Protein AF-A0A6F9A9V0-F1 (afdb_monomer)

Nearest PDB structures (foldseek):
  6tgc-assembly1_B  TM=5.358E-01  e=4.639E-25  Homo sapiens
  6idx-assembly1_A  TM=5.467E-01  e=7.479E-22  Homo sapiens
  6ie1-assembly1_A  TM=5.193E-01  e=8.168E-21  Homo sapiens
  1qgr-assembly1_A  TM=4.782E-01  e=5.374E-02  Homo sapiens
  1gcj-assembly1_B  TM=4.568E-01  e=9.361E-02  Mus musculus

Secondary structure (DSSP, 8-state):
-HHHHHHHHT-S-HHHHHHHHHHHHHHTTSHHHHHHHHTTTHHHHHHHHHHH----HHHHHHHHHHHHHHHTT--S-GGG--HHHHHHHHHHHHSTT--HHHHHHHHHHHHHHHHH-HHHHHHHHHH--HHHHHHHHTSS-HHHHHHHHHHHHHHHHHHHTTHHHHHPPP-TT-------TTHHHHHHHHHHHHHHHHHHHTSSSS------TTTTT-S-SS-GGGGGGSTTTHHHHHHHHHHHHHHSHHHHHHHHHHHHT--STT---HHHHHHHHHHHHHHHTTTT--

Solvent-accessible surface area (backbone atoms only — not comparable to full-atom values): 15961 Å² total; per-residue (Å²): 112,46,70,60,39,61,53,36,51,68,44,92,47,66,68,52,20,41,54,28,32,48,54,40,31,66,45,19,71,3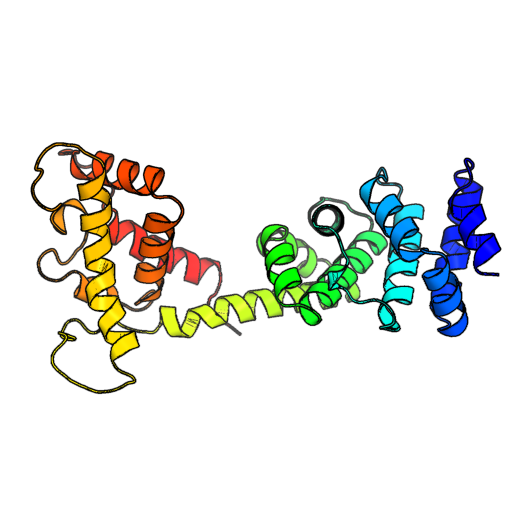9,66,70,51,28,52,53,28,48,74,67,50,42,59,60,53,50,50,48,49,60,58,72,48,74,95,50,66,68,50,49,31,26,47,45,46,23,48,51,41,41,47,74,70,64,81,60,71,73,86,77,66,52,72,63,44,52,49,49,42,42,47,48,59,63,43,86,88,55,58,68,63,44,3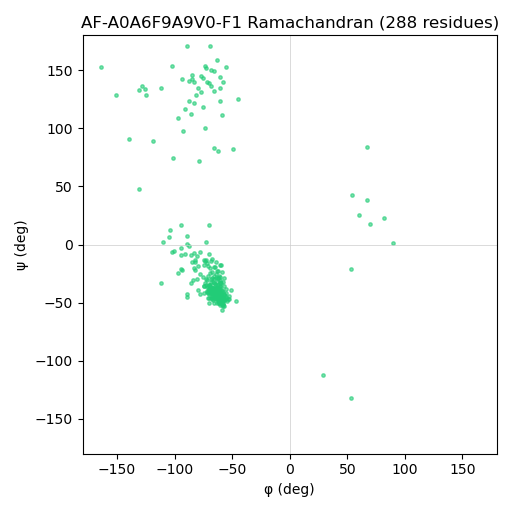7,43,43,34,42,49,52,52,49,53,39,40,77,74,29,75,68,47,31,58,55,50,59,73,64,52,54,71,80,55,44,51,64,50,56,71,48,92,51,68,69,46,28,53,44,38,47,52,53,47,51,50,52,46,54,54,41,33,66,44,30,64,39,21,65,33,56,43,69,71,76,67,63,94,75,84,71,76,92,62,47,65,68,61,54,46,52,65,53,46,68,56,42,63,38,48,64,58,59,71,78,51,102,59,97,65,77,78,60,48,45,56,52,46,20,34,86,37,52,89,51,53,44,58,62,24,48,44,64,73,24,10,42,39,26,55,53,51,54,51,48,42,48,68,77,39,40,70,62,41,41,48,54,48,52,63,28,48,71,48,89,60,97,78,50,62,38,54,43,48,53,45,39,52,50,42,29,52,48,37,62,74,68,46,50,65,64,133

Foldseek 3Di:
DLVVLLVQCVDPDPVSNLVSLQVLLVQLLDQVSLVVNVVVVVLVVLLCCLLVDDQDPSSLLSSLSSNLSSCVSVPDALVPDDLSSLLSLLVQLQDDPHDPSSNLSSLVNLLVQCVRDPVSVVSNPVRDDLVSLVVQCVDPDPSSVVSSCSVLVVVLVVLLVLVVQQADAQDQPPDPDDDDDPCVVNNVLQVQVLVLQVLLCPPDPDDDDRCFLVLLQAPDRPGSSVVLRDGGRRRSLSVVSSCCCVVVVVVSNCLSVVLSPDPDPPRDNNSVVSRVVSVVVCVVSVHNDD

Radius of gyration: 25.92 Å; Cα contacts (8 Å, |Δi|>4): 323; chains: 1; bounding box: 54×40×71 Å

Structure (mmCIF, N/CA/C/O backbone):
data_AF-A0A6F9A9V0-F1
#
_entry.id   AF-A0A6F9A9V0-F1
#
loop_
_atom_site.group_PDB
_atom_site.id
_atom_site.type_symbol
_atom_site.label_atom_id
_atom_site.label_alt_id
_atom_site.label_comp_id
_atom_site.label_asym_id
_atom_site.label_entity_id
_atom_site.label_seq_id
_atom_site.pdbx_PDB_ins_code
_atom_site.Cartn_x
_atom_site.Cartn_y
_atom_site.Cartn_z
_atom_site.occupancy
_atom_site.B_iso_or_equiv
_atom_site.auth_seq_id
_atom_site.auth_comp_id
_atom_site.auth_asym_id
_atom_site.auth_atom_id
_atom_site.pdbx_PDB_model_num
ATOM 1 N N . MET A 1 1 ? -25.520 -4.384 26.574 1.00 84.00 1 MET A N 1
ATOM 2 C CA . MET A 1 1 ? -24.218 -3.768 26.931 1.00 84.00 1 MET A CA 1
ATOM 3 C C . MET A 1 1 ? -23.628 -3.007 25.745 1.00 84.00 1 MET A C 1
ATOM 5 O O . MET A 1 1 ? -23.275 -1.848 25.920 1.00 84.00 1 MET A O 1
ATOM 9 N N . ALA A 1 2 ? -23.609 -3.595 24.539 1.00 91.56 2 ALA A N 1
ATOM 10 C CA . ALA A 1 2 ? -23.109 -2.953 23.316 1.00 91.56 2 ALA A CA 1
ATOM 11 C C . ALA A 1 2 ? -23.744 -1.578 23.022 1.00 91.56 2 ALA A C 1
ATOM 13 O O . ALA A 1 2 ? -23.020 -0.609 22.824 1.00 91.56 2 ALA A O 1
ATOM 14 N N . ALA A 1 3 ? -25.076 -1.456 23.104 1.00 93.50 3 ALA A N 1
ATOM 15 C CA . ALA A 1 3 ? -25.780 -0.186 22.872 1.00 93.50 3 ALA A CA 1
ATOM 16 C C . ALA A 1 3 ? -25.346 0.948 23.821 1.00 93.50 3 ALA A C 1
ATOM 18 O O . ALA A 1 3 ? -25.181 2.088 23.396 1.00 93.50 3 ALA A O 1
ATOM 19 N N . GLN A 1 4 ? -25.099 0.627 25.093 1.00 94.25 4 GLN A N 1
ATOM 20 C CA . GLN A 1 4 ? -24.644 1.607 26.080 1.00 94.25 4 GLN A CA 1
ATOM 21 C C . GLN A 1 4 ? -23.217 2.084 25.780 1.00 94.25 4 GLN A C 1
ATOM 23 O O . GLN A 1 4 ? -22.927 3.271 25.911 1.00 94.25 4 GLN A O 1
ATOM 28 N N . LEU A 1 5 ? -22.321 1.177 25.374 1.00 93.88 5 LEU A N 1
ATOM 29 C CA . LEU A 1 5 ? -20.966 1.552 24.961 1.00 93.88 5 LEU A CA 1
ATOM 30 C C . LEU A 1 5 ? -20.994 2.381 23.673 1.00 93.88 5 LEU A C 1
ATOM 32 O O . LEU A 1 5 ? -20.332 3.412 23.607 1.00 93.88 5 LEU A O 1
ATOM 36 N N . HIS A 1 6 ? -21.824 1.994 22.704 1.00 95.44 6 HIS A N 1
ATOM 37 C CA . HIS A 1 6 ? -22.010 2.724 21.452 1.00 95.44 6 HIS A CA 1
ATOM 38 C C . HIS A 1 6 ? -22.447 4.183 21.677 1.00 95.44 6 HIS A C 1
ATOM 40 O O . HIS A 1 6 ? -21.913 5.095 21.045 1.00 95.44 6 HIS A O 1
ATOM 46 N N . GLU A 1 7 ? -23.366 4.423 22.615 1.00 93.69 7 GLU A N 1
ATOM 47 C CA . GLU A 1 7 ? -23.793 5.773 23.000 1.00 93.69 7 GLU A CA 1
ATOM 48 C C . GLU A 1 7 ? -22.694 6.533 23.763 1.00 93.69 7 GLU A C 1
ATOM 50 O O . GLU A 1 7 ? -22.389 7.685 23.449 1.00 93.69 7 GLU A O 1
ATOM 55 N N . ARG A 1 8 ? -22.041 5.890 24.742 1.00 92.75 8 ARG A N 1
ATOM 56 C CA . ARG A 1 8 ? -20.996 6.531 25.563 1.00 92.75 8 ARG A CA 1
ATOM 57 C C . ARG A 1 8 ? -19.780 6.975 24.744 1.00 92.75 8 ARG A C 1
ATOM 59 O 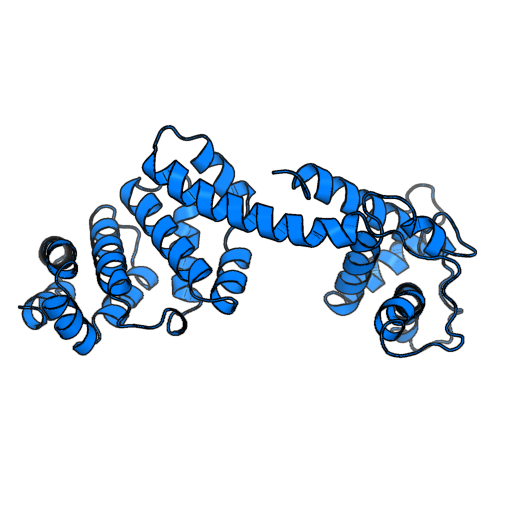O . ARG A 1 8 ? -19.224 8.032 25.035 1.00 92.75 8 ARG A O 1
ATOM 66 N N . ILE A 1 9 ? -19.392 6.230 23.708 1.00 92.38 9 ILE A N 1
ATOM 67 C CA . ILE A 1 9 ? -18.285 6.590 22.797 1.00 92.38 9 ILE A CA 1
ATOM 68 C C . ILE A 1 9 ? -18.590 7.877 22.008 1.00 92.38 9 ILE A C 1
ATOM 70 O O . ILE A 1 9 ? -17.683 8.624 21.633 1.00 92.38 9 ILE A O 1
ATOM 74 N N . GLN A 1 10 ? -19.869 8.193 21.808 1.00 90.38 10 GLN A N 1
ATOM 75 C CA . GLN A 1 10 ? -20.322 9.411 21.132 1.00 90.38 10 GLN A CA 1
ATOM 76 C C . GLN A 1 10 ? -20.519 10.600 22.087 1.00 90.38 10 GLN A C 1
ATOM 78 O O . GLN A 1 10 ? -20.862 11.694 21.638 1.00 90.38 10 GLN A O 1
ATOM 83 N N . SER A 1 11 ? -20.267 10.423 23.389 1.00 89.06 11 SER A N 1
ATOM 84 C CA . SER A 1 11 ? -20.378 11.483 24.400 1.00 89.06 11 SER A CA 1
ATOM 85 C C . SER A 1 11 ? -19.530 12.714 24.060 1.00 89.06 11 SER A C 1
ATOM 87 O O . SER A 1 11 ? -18.484 12.608 23.436 1.00 89.06 11 SER A O 1
ATOM 89 N N . SER A 1 12 ? -19.912 13.904 24.518 1.00 86.56 12 SER A N 1
ATOM 90 C CA . SER A 1 12 ? -19.052 15.094 24.419 1.00 86.56 12 SER A CA 1
ATOM 91 C C . SER A 1 12 ? -17.881 15.083 25.415 1.00 86.56 12 SER A C 1
ATOM 93 O O . SER A 1 12 ? -16.916 15.822 25.227 1.00 86.56 12 SER A O 1
ATOM 95 N N . SER A 1 13 ? -17.943 14.253 26.463 1.00 90.19 13 SER A N 1
ATOM 96 C CA . SER A 1 13 ? -16.896 14.137 27.484 1.00 90.19 13 SER A CA 1
ATOM 97 C C . SER A 1 13 ? -15.780 13.195 27.032 1.00 90.19 13 SER A C 1
ATOM 99 O O . SER A 1 13 ? -16.026 12.017 26.776 1.00 90.19 13 SER A O 1
ATOM 101 N N . MET A 1 14 ? -14.542 13.699 26.983 1.00 87.31 14 MET A N 1
ATOM 102 C CA . MET A 1 14 ? -13.384 12.897 26.575 1.00 87.31 14 MET A CA 1
ATOM 103 C C . MET A 1 14 ? -13.089 11.754 27.557 1.00 87.31 14 MET A C 1
ATOM 105 O O . MET A 1 14 ? -12.823 10.641 27.116 1.00 87.31 14 MET A O 1
ATOM 109 N N . ASP A 1 15 ? -13.220 11.990 28.866 1.00 88.75 15 ASP A N 1
ATOM 110 C CA . ASP A 1 15 ? -13.025 10.949 29.887 1.00 88.75 15 ASP A CA 1
ATOM 111 C C . ASP A 1 15 ? -14.064 9.830 29.747 1.00 88.75 15 ASP A C 1
ATOM 113 O O . ASP A 1 15 ? -13.739 8.645 29.813 1.00 88.75 15 ASP A O 1
ATOM 117 N N . ALA A 1 16 ? -15.323 10.197 29.475 1.00 90.88 16 ALA A N 1
ATOM 118 C CA . ALA A 1 16 ? -16.379 9.220 29.242 1.00 90.88 16 ALA A CA 1
ATOM 119 C C . ALA A 1 16 ? -16.117 8.381 27.982 1.00 90.88 16 ALA A C 1
ATOM 121 O O . ALA A 1 16 ? -16.379 7.175 28.006 1.00 90.88 16 ALA A O 1
ATOM 122 N N . LYS A 1 17 ? -15.586 8.999 26.913 1.00 91.44 17 LYS A N 1
ATOM 123 C CA . LYS A 1 17 ? -15.161 8.281 25.703 1.00 91.44 17 LYS A CA 1
ATOM 124 C C . LYS A 1 17 ? -14.011 7.329 25.988 1.00 91.44 17 LYS A C 1
ATOM 126 O O . LYS A 1 17 ? -14.069 6.188 25.547 1.00 91.44 17 LYS A O 1
ATOM 131 N N . LEU A 1 18 ? -12.987 7.787 26.706 1.00 91.12 18 LEU A N 1
ATOM 132 C CA . LEU A 1 18 ? -11.796 6.996 26.999 1.00 91.12 18 LEU A CA 1
ATOM 133 C C . LEU A 1 18 ? -12.152 5.722 27.770 1.00 91.12 18 LEU A C 1
ATOM 135 O O . LEU A 1 18 ? -11.793 4.628 27.339 1.00 91.12 18 LEU A O 1
ATOM 139 N N . GLU A 1 19 ? -12.926 5.850 28.849 1.00 93.50 19 GLU A N 1
ATOM 140 C CA . GLU A 1 19 ? -13.380 4.691 29.625 1.00 93.50 19 GLU A CA 1
ATOM 141 C C . GLU A 1 19 ? -14.282 3.767 28.795 1.00 93.50 19 GLU A C 1
ATOM 143 O O . GLU A 1 19 ? -14.128 2.549 28.834 1.00 93.50 19 GLU A O 1
ATOM 148 N N . ALA A 1 20 ? -15.183 4.322 27.977 1.00 95.12 20 ALA A N 1
ATOM 149 C CA . ALA A 1 20 ? -16.041 3.507 27.119 1.00 95.12 20 ALA A CA 1
ATOM 150 C C . ALA A 1 20 ? -15.256 2.745 26.038 1.00 95.12 20 ALA A C 1
ATOM 152 O O . ALA A 1 20 ? -15.588 1.602 25.739 1.00 95.12 20 ALA A O 1
ATOM 153 N N . LEU A 1 21 ? -14.209 3.344 25.465 1.00 94.38 21 LEU A N 1
ATOM 154 C CA . LEU A 1 21 ? -13.340 2.684 24.487 1.00 94.38 21 LEU A CA 1
ATOM 155 C C . LEU A 1 21 ? -12.473 1.601 25.126 1.00 94.38 21 LEU A C 1
ATOM 157 O O . LEU A 1 21 ? -12.241 0.563 24.511 1.00 94.38 21 LEU A O 1
ATOM 161 N N . LYS A 1 22 ? -12.023 1.814 26.362 1.00 94.62 22 LYS A N 1
ATOM 162 C CA . LYS A 1 22 ? -11.309 0.797 27.135 1.00 94.62 22 LYS A CA 1
ATOM 163 C C . LYS A 1 22 ? -12.204 -0.408 27.434 1.00 94.62 22 LYS A C 1
ATOM 165 O O . LYS A 1 22 ? -11.790 -1.547 27.220 1.00 94.62 22 LYS A O 1
ATOM 170 N N . ASP A 1 23 ? -13.440 -0.166 27.870 1.00 96.44 23 ASP A N 1
ATOM 171 C CA . ASP A 1 23 ? -14.448 -1.214 28.070 1.00 96.44 23 ASP A CA 1
ATOM 172 C C . ASP A 1 23 ? -14.777 -1.934 26.754 1.00 96.44 23 ASP A C 1
ATOM 174 O O . ASP A 1 23 ? -14.896 -3.164 26.729 1.00 96.44 23 ASP A O 1
ATOM 178 N N . LEU A 1 24 ? -14.884 -1.179 25.653 1.00 96.94 24 LEU A N 1
ATOM 179 C CA . LEU A 1 24 ? -15.118 -1.720 24.319 1.00 96.94 24 LEU A CA 1
ATOM 180 C C . LEU A 1 24 ? -13.981 -2.653 23.899 1.00 96.94 24 LEU A C 1
ATOM 182 O O . LEU A 1 24 ? -14.254 -3.794 23.555 1.00 96.94 24 LEU A O 1
ATOM 186 N N . ALA A 1 25 ? -12.725 -2.210 23.987 1.00 94.81 25 ALA A N 1
ATOM 187 C CA . ALA A 1 25 ? -11.562 -3.007 23.599 1.00 94.81 25 ALA A CA 1
ATOM 188 C C . ALA A 1 25 ? -11.505 -4.360 24.326 1.00 94.81 25 ALA A C 1
ATOM 190 O O . ALA A 1 25 ? -11.179 -5.376 23.719 1.00 94.81 25 ALA A O 1
ATOM 191 N N . ASN A 1 26 ? -11.880 -4.394 25.608 1.00 95.12 26 ASN A N 1
ATOM 192 C CA . ASN A 1 26 ? -11.958 -5.641 26.368 1.00 95.12 26 ASN A CA 1
ATOM 193 C C . ASN A 1 26 ? -13.144 -6.520 25.943 1.00 95.12 26 ASN A C 1
ATOM 195 O O . ASN A 1 26 ? -13.007 -7.740 25.862 1.00 95.12 26 ASN A O 1
ATOM 199 N N . SER A 1 27 ? -14.303 -5.909 25.685 1.00 96.56 27 SER A N 1
ATOM 200 C CA . SER A 1 27 ? -15.542 -6.622 25.347 1.00 96.56 27 SER A CA 1
ATOM 201 C C . SER A 1 27 ? -15.544 -7.156 23.910 1.00 96.56 27 SER A C 1
ATOM 203 O O . SER A 1 27 ? -16.161 -8.184 23.649 1.00 96.56 27 SER A O 1
ATOM 205 N N . SER A 1 28 ? -14.818 -6.509 22.990 1.00 96.88 28 SER A N 1
ATOM 206 C CA . SER A 1 28 ? -14.712 -6.889 21.572 1.00 96.88 28 SER A CA 1
ATOM 207 C C . SER A 1 28 ? -14.126 -8.283 21.335 1.00 96.88 28 SER A C 1
ATOM 209 O O . SER A 1 28 ? -14.322 -8.841 20.263 1.00 96.88 28 SER A O 1
ATOM 211 N N . ARG A 1 29 ? -13.455 -8.875 22.329 1.00 94.62 29 ARG A N 1
ATOM 212 C CA . ARG A 1 29 ? -12.952 -10.259 22.279 1.00 94.62 29 ARG A CA 1
ATOM 213 C C . ARG A 1 29 ? -14.057 -11.311 22.259 1.00 94.62 29 ARG A C 1
ATOM 215 O O . ARG A 1 29 ? -13.824 -12.438 21.833 1.00 94.62 29 ARG A O 1
ATOM 222 N N . ASP A 1 30 ? -15.245 -10.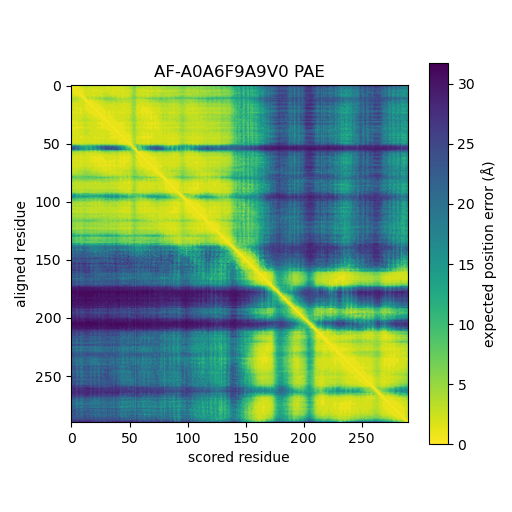970 22.752 1.00 97.19 30 ASP A N 1
ATOM 223 C CA . ASP A 1 30 ? -16.401 -11.860 22.748 1.00 97.19 30 ASP A CA 1
ATOM 224 C C . ASP A 1 30 ? -17.180 -11.711 21.436 1.00 97.19 30 ASP A C 1
ATOM 226 O O . ASP A 1 30 ? -17.641 -10.622 21.095 1.00 97.19 30 ASP A O 1
ATOM 230 N N . ILE A 1 31 ? -17.364 -12.817 20.712 1.00 96.00 31 ILE A N 1
ATOM 231 C CA . ILE A 1 31 ? -18.034 -12.821 19.404 1.00 96.00 31 ILE A CA 1
ATOM 232 C C . ILE A 1 31 ? -19.508 -12.391 19.472 1.00 96.00 31 ILE A C 1
ATOM 234 O O . ILE A 1 31 ? -20.018 -11.771 18.540 1.00 96.00 31 ILE A O 1
ATOM 238 N N . THR A 1 32 ? -20.207 -12.684 20.572 1.00 96.81 32 THR A N 1
ATOM 239 C CA . THR A 1 32 ? -21.621 -12.317 20.745 1.00 96.81 32 THR A CA 1
ATOM 240 C C . THR A 1 32 ? -21.737 -10.812 20.926 1.00 96.81 32 THR A C 1
ATOM 242 O O . THR A 1 32 ? -22.550 -10.162 20.267 1.00 96.81 32 THR A O 1
ATOM 245 N N . PHE A 1 33 ? -20.875 -10.247 21.775 1.00 97.88 33 PHE A N 1
ATOM 246 C CA . PHE A 1 33 ? -20.764 -8.803 21.929 1.00 97.88 33 PHE A CA 1
ATOM 247 C C . PHE A 1 33 ? -20.345 -8.133 20.614 1.00 97.88 33 PHE A C 1
ATOM 249 O O . PHE A 1 33 ? -20.956 -7.139 20.219 1.00 97.88 33 PHE A O 1
ATOM 256 N N . ALA A 1 34 ? -19.336 -8.679 19.927 1.00 97.19 34 ALA A N 1
ATOM 257 C CA . ALA A 1 34 ? -18.844 -8.149 18.662 1.00 97.19 34 ALA A CA 1
ATOM 258 C C . ALA A 1 34 ? -19.965 -8.074 17.624 1.00 97.19 34 ALA A C 1
ATOM 260 O O . ALA A 1 34 ? -20.178 -7.020 17.028 1.00 97.19 34 ALA A O 1
ATOM 261 N N . GLN A 1 35 ? -20.747 -9.146 17.477 1.00 96.38 35 GLN A N 1
ATOM 262 C CA . GLN A 1 35 ? -21.891 -9.175 16.573 1.00 96.38 35 GLN A CA 1
ATOM 263 C C . GLN A 1 35 ? -22.934 -8.108 16.927 1.00 96.38 35 GLN A C 1
ATOM 265 O O . GLN A 1 35 ? -23.408 -7.404 16.035 1.00 96.38 35 GLN A O 1
ATOM 270 N N . GLU A 1 36 ? -23.289 -7.952 18.208 1.00 97.44 36 GLU A N 1
ATOM 271 C CA . GLU A 1 36 ? -24.224 -6.904 18.636 1.00 97.44 36 GLU A CA 1
ATOM 272 C C . GLU A 1 36 ? -23.698 -5.500 18.323 1.00 97.44 36 GLU A C 1
ATOM 274 O O . GLU A 1 36 ? -24.446 -4.661 17.829 1.00 97.44 36 GLU A O 1
ATOM 279 N N . PHE A 1 37 ? -22.421 -5.234 18.597 1.00 97.88 37 PHE A N 1
ATOM 280 C CA . PHE A 1 37 ? -21.819 -3.923 18.369 1.00 97.88 37 PHE A CA 1
ATOM 281 C C . PHE A 1 37 ? -21.667 -3.605 16.875 1.00 97.88 37 PHE A C 1
ATOM 283 O O . PHE A 1 37 ? -21.917 -2.476 16.453 1.00 97.88 37 PHE A O 1
ATOM 290 N N . ILE A 1 38 ? -21.325 -4.603 16.057 1.00 96.31 38 ILE A N 1
ATOM 291 C CA . ILE A 1 38 ? -21.268 -4.486 14.594 1.00 96.31 38 ILE A CA 1
ATOM 292 C C . ILE A 1 38 ? -22.657 -4.185 14.022 1.00 96.31 38 ILE A C 1
ATOM 294 O O . ILE A 1 38 ? -22.782 -3.304 13.177 1.00 96.31 38 ILE A O 1
ATOM 298 N N . ASN A 1 39 ? -23.708 -4.841 14.528 1.00 96.19 39 ASN A N 1
ATOM 299 C CA . ASN A 1 39 ? -25.095 -4.586 14.115 1.00 96.19 39 ASN A CA 1
ATOM 300 C C . ASN A 1 39 ? -25.587 -3.166 14.454 1.00 96.19 39 ASN A C 1
ATOM 302 O O . ASN A 1 39 ? -26.622 -2.743 13.945 1.00 96.19 39 ASN A O 1
ATOM 306 N N . LEU A 1 40 ? -24.873 -2.443 15.321 1.00 96.56 40 LEU A N 1
ATOM 307 C CA . LEU A 1 40 ? -25.131 -1.043 15.664 1.00 96.56 40 LEU A CA 1
ATOM 308 C C . LEU A 1 40 ? -24.289 -0.061 14.830 1.00 96.56 40 LEU A C 1
ATOM 310 O O . LEU A 1 40 ? -24.131 1.083 15.237 1.00 96.56 40 LEU A O 1
ATOM 314 N N . ASP A 1 41 ? -23.715 -0.499 13.706 1.00 95.81 41 ASP A N 1
ATOM 315 C CA . ASP A 1 41 ? -22.774 0.276 12.884 1.00 95.81 41 ASP A CA 1
ATOM 316 C C . ASP A 1 41 ? -21.500 0.699 13.641 1.00 95.81 41 ASP A C 1
ATOM 318 O O . ASP A 1 41 ? -20.808 1.657 13.276 1.00 95.81 41 ASP A O 1
ATOM 322 N N . GLY A 1 42 ? -21.131 -0.062 14.677 1.00 95.38 42 GLY A N 1
ATOM 323 C CA . GLY A 1 42 ? -19.994 0.242 15.540 1.00 95.38 42 GLY A CA 1
ATOM 324 C C . GLY A 1 42 ? -18.655 0.313 14.801 1.00 95.38 42 GLY A C 1
ATOM 325 O O . GLY A 1 42 ? -17.816 1.145 15.138 1.00 95.38 42 GLY A O 1
ATOM 326 N N . ILE A 1 43 ? -18.460 -0.485 13.743 1.00 94.81 43 ILE A N 1
ATOM 327 C CA . ILE A 1 43 ? -17.258 -0.398 12.895 1.00 94.81 43 ILE A CA 1
ATOM 328 C C . ILE A 1 43 ? -17.177 0.962 12.198 1.00 94.81 43 ILE A C 1
ATOM 330 O O . ILE A 1 43 ? -16.123 1.593 12.232 1.00 94.81 43 ILE A O 1
ATOM 334 N N . SER A 1 44 ? -18.289 1.448 11.633 1.00 93.69 44 SER A N 1
ATOM 335 C CA . SER A 1 44 ? -18.335 2.758 10.971 1.00 93.69 44 SER A CA 1
ATOM 336 C C . SER A 1 44 ? -18.044 3.894 11.953 1.00 93.69 44 SER A C 1
ATOM 338 O O . SER A 1 44 ? -17.370 4.865 11.602 1.00 93.69 44 SER A O 1
ATOM 340 N N . LEU A 1 45 ? -18.529 3.778 13.193 1.00 94.00 45 LEU A N 1
ATOM 341 C CA . LEU A 1 45 ? -18.220 4.732 14.256 1.00 94.00 45 LEU A CA 1
ATOM 342 C C . LEU A 1 45 ? -16.710 4.772 14.537 1.00 94.00 45 LEU A C 1
ATOM 344 O O . LEU A 1 45 ? -16.117 5.851 14.536 1.00 94.00 45 LEU A O 1
ATOM 348 N N . LEU A 1 46 ? -16.069 3.612 14.723 1.00 94.06 46 LEU A N 1
ATOM 349 C CA . LEU A 1 46 ? -14.627 3.539 14.988 1.00 94.06 46 LEU A CA 1
ATOM 350 C C . LEU A 1 46 ? -13.798 4.055 13.804 1.00 94.06 46 LEU A C 1
ATOM 352 O O . LEU A 1 46 ? -12.850 4.813 14.013 1.00 94.06 46 LEU A O 1
ATOM 356 N N . THR A 1 47 ? -14.164 3.722 12.561 1.00 93.00 47 THR A N 1
ATOM 357 C CA . THR A 1 47 ? -13.455 4.234 11.376 1.00 93.00 47 THR A CA 1
ATOM 358 C C . THR A 1 47 ? -13.565 5.748 11.270 1.00 93.00 47 THR A C 1
ATOM 360 O O . THR A 1 47 ? -12.559 6.413 11.034 1.00 93.00 47 THR A O 1
ATOM 363 N N . GLN A 1 48 ? -14.751 6.314 11.520 1.00 91.06 48 GLN A N 1
ATOM 364 C CA . GLN A 1 48 ? -14.935 7.765 11.540 1.00 91.06 48 GLN A CA 1
ATOM 365 C C . GLN A 1 48 ? -14.114 8.420 12.647 1.00 91.06 48 GLN A C 1
ATOM 367 O O . GLN A 1 48 ? -13.544 9.486 12.427 1.00 91.06 48 GLN A O 1
ATOM 372 N N . MET A 1 49 ? -14.011 7.799 13.824 1.00 90.12 49 MET A N 1
ATOM 373 C CA . MET A 1 49 ? -13.169 8.309 14.908 1.00 90.12 49 MET A CA 1
ATOM 374 C C . MET A 1 49 ? -11.688 8.327 14.529 1.00 90.12 49 MET A C 1
ATOM 376 O O . MET A 1 49 ? -11.004 9.299 14.837 1.00 90.12 49 MET A O 1
ATOM 380 N N . VAL A 1 50 ? -11.201 7.305 13.822 1.00 90.94 50 VAL A N 1
ATOM 381 C CA . VAL A 1 50 ? -9.824 7.276 13.309 1.00 90.94 50 VAL A CA 1
ATOM 382 C C . VAL A 1 50 ? -9.617 8.345 12.231 1.00 90.94 50 VAL A C 1
ATOM 384 O O . VAL A 1 50 ? -8.656 9.109 12.297 1.00 90.94 50 VAL A O 1
ATOM 387 N N . GLU A 1 51 ? -10.524 8.454 11.260 1.00 90.06 51 GLU A N 1
ATOM 388 C CA . GLU A 1 51 ? -10.414 9.412 10.151 1.00 90.06 51 GLU A CA 1
ATOM 389 C C . GLU A 1 51 ? -10.506 10.876 10.621 1.00 90.06 51 GLU A C 1
ATOM 391 O O . GLU A 1 51 ? -9.690 11.712 10.218 1.00 90.06 51 GLU A O 1
ATOM 396 N N . SER A 1 52 ? -11.479 11.182 11.488 1.00 83.38 52 SER A N 1
ATOM 397 C CA . SER A 1 52 ? -11.748 12.533 12.009 1.00 83.38 52 SER A CA 1
ATOM 398 C C . SER A 1 52 ? -10.862 12.926 13.193 1.00 83.38 52 SER A C 1
ATOM 400 O O . SER A 1 52 ? -10.708 14.114 13.482 1.00 83.38 52 SER A O 1
ATOM 402 N N . GLY A 1 53 ? -10.275 11.943 13.877 1.00 67.81 53 GLY A N 1
ATOM 403 C CA . GLY A 1 53 ? -9.528 12.140 15.108 1.00 67.81 53 GLY A CA 1
ATOM 404 C C . GLY A 1 53 ? -8.212 12.897 14.923 1.00 67.81 53 GLY A C 1
ATOM 405 O O . GLY A 1 53 ? -7.405 12.631 14.020 1.00 67.81 53 GLY A O 1
ATOM 406 N N . THR A 1 54 ? -7.983 13.829 15.843 1.00 59.06 54 THR A N 1
ATOM 407 C CA . THR A 1 54 ? -6.663 14.331 16.238 1.00 59.06 54 THR A CA 1
ATOM 408 C C . THR A 1 54 ? -5.957 13.290 17.119 1.00 59.06 54 THR A C 1
ATOM 410 O O . THR A 1 54 ? -6.603 12.590 17.893 1.00 59.06 54 THR A O 1
ATOM 413 N N . ASP A 1 55 ? -4.638 13.159 16.964 1.00 59.44 55 ASP A N 1
ATOM 414 C CA . ASP A 1 55 ? -3.780 12.105 17.531 1.00 59.44 55 ASP A CA 1
ATOM 415 C C . ASP A 1 55 ? -3.752 12.088 19.085 1.00 59.44 55 ASP A C 1
ATOM 417 O O . ASP A 1 55 ? -2.822 12.602 19.703 1.00 59.44 55 ASP A O 1
ATOM 421 N N . PHE A 1 56 ? -4.760 11.513 19.748 1.00 64.31 56 PHE A N 1
ATOM 422 C CA . PHE A 1 56 ? -4.845 11.469 21.217 1.00 64.31 56 PHE A CA 1
ATOM 423 C C . PHE A 1 56 ? -4.441 10.100 21.793 1.00 64.31 56 PHE A C 1
ATOM 425 O O . PHE A 1 56 ? -5.310 9.347 22.224 1.00 64.31 56 PHE A O 1
ATOM 432 N N . GLY A 1 57 ? -3.139 9.790 21.803 1.00 75.88 57 GLY A N 1
ATOM 433 C CA . GLY A 1 57 ? -2.505 8.714 22.599 1.00 75.88 57 GLY A CA 1
ATOM 434 C C . GLY A 1 57 ? -3.384 7.492 22.924 1.00 75.88 57 GLY A C 1
ATOM 435 O O . GLY A 1 57 ? -3.773 6.741 22.028 1.00 75.88 57 GLY A O 1
ATOM 436 N N . ASP A 1 58 ? -3.726 7.323 24.207 1.00 80.75 58 ASP A N 1
ATOM 437 C CA . ASP A 1 58 ? -4.498 6.185 24.736 1.00 80.75 58 ASP A CA 1
ATOM 438 C C . ASP A 1 58 ? -5.870 5.995 24.072 1.00 80.75 58 ASP A C 1
ATOM 440 O O . ASP A 1 58 ? -6.306 4.866 23.851 1.00 80.75 58 ASP A O 1
ATOM 444 N N . LEU A 1 59 ? -6.554 7.085 23.709 1.00 88.06 59 LEU A N 1
ATOM 445 C CA . LEU A 1 59 ? -7.868 7.020 23.068 1.00 88.06 59 LEU A CA 1
ATOM 446 C C . LEU A 1 59 ? -7.769 6.336 21.699 1.00 88.06 59 LEU A C 1
ATOM 448 O O . LEU A 1 59 ? -8.581 5.470 21.366 1.00 88.06 59 LEU A O 1
ATOM 452 N N . LEU A 1 60 ? -6.748 6.700 20.919 1.00 89.44 60 LEU A N 1
ATOM 453 C CA . LEU A 1 60 ? -6.471 6.069 19.634 1.00 89.44 60 LEU A CA 1
ATOM 454 C C . LEU A 1 60 ? -6.054 4.606 19.828 1.00 89.44 60 LEU A C 1
ATOM 456 O O . LEU A 1 60 ? -6.553 3.739 19.117 1.00 89.44 60 LEU A O 1
ATOM 460 N N . SER A 1 61 ? -5.217 4.316 20.826 1.00 89.12 61 SER A N 1
ATOM 461 C CA . SER A 1 61 ? -4.785 2.949 21.146 1.00 89.12 61 SER A CA 1
ATOM 462 C C . SER A 1 61 ? -5.964 2.015 21.459 1.00 89.12 61 SER A C 1
ATOM 464 O O . SER A 1 61 ? -6.082 0.938 20.863 1.00 89.12 61 SER A O 1
ATOM 466 N N . PHE A 1 62 ? -6.898 2.438 22.319 1.00 92.69 62 PHE A N 1
ATOM 467 C CA . PHE A 1 62 ? -8.097 1.648 22.619 1.00 92.69 62 PHE A CA 1
ATOM 468 C C . PHE A 1 62 ? -9.046 1.544 21.425 1.00 92.69 62 PHE A C 1
ATOM 470 O O . PHE A 1 62 ? -9.603 0.474 21.193 1.00 92.69 62 PHE A O 1
ATOM 477 N N . THR A 1 63 ? -9.185 2.610 20.630 1.00 94.00 63 THR A N 1
ATOM 478 C CA . THR A 1 63 ? -9.992 2.592 19.397 1.00 94.00 63 THR A CA 1
ATOM 479 C C . THR A 1 63 ? -9.464 1.549 18.410 1.00 94.00 63 THR A C 1
ATOM 481 O O . THR A 1 63 ? -10.231 0.716 17.932 1.00 94.00 63 THR A O 1
ATOM 484 N N . LEU A 1 64 ? -8.155 1.552 18.136 1.00 92.75 64 LEU A N 1
ATOM 485 C CA . LEU A 1 64 ? -7.533 0.592 17.222 1.00 92.75 64 LEU A CA 1
ATOM 486 C C . LEU A 1 64 ? -7.552 -0.830 17.789 1.00 92.75 64 LEU A C 1
ATOM 488 O O . LEU A 1 64 ? -7.767 -1.775 17.040 1.00 92.75 64 LEU A O 1
ATOM 492 N N . THR A 1 65 ? -7.378 -0.992 19.104 1.00 92.38 65 THR A N 1
ATOM 493 C CA . THR A 1 65 ? -7.490 -2.307 19.753 1.00 92.38 65 THR A CA 1
ATOM 494 C C . THR A 1 65 ? -8.900 -2.870 19.605 1.00 92.38 65 THR A C 1
ATOM 496 O O . THR A 1 65 ? -9.053 -3.987 19.129 1.00 92.38 65 THR A O 1
ATOM 499 N N . ALA A 1 66 ? -9.931 -2.088 19.934 1.00 95.31 66 ALA A N 1
ATOM 500 C CA . ALA A 1 66 ? -11.317 -2.500 19.743 1.00 95.31 66 ALA A CA 1
ATOM 501 C C . ALA A 1 66 ? -11.619 -2.843 18.281 1.00 95.31 66 ALA A C 1
ATOM 503 O O . ALA A 1 66 ? -12.311 -3.820 18.022 1.00 95.31 66 ALA A O 1
ATOM 504 N N . PHE A 1 67 ? -11.097 -2.055 17.339 1.00 95.44 67 PHE A N 1
ATOM 505 C CA . PHE A 1 67 ? -11.270 -2.303 15.913 1.00 95.44 67 PHE A CA 1
ATOM 506 C C . PHE A 1 67 ? -10.661 -3.644 15.482 1.00 95.44 67 PHE A C 1
ATOM 508 O O . PHE A 1 67 ? -11.363 -4.435 14.862 1.00 95.44 67 PHE A O 1
ATOM 515 N N . VAL A 1 68 ? -9.400 -3.922 15.836 1.00 91.50 68 VAL A N 1
ATOM 516 C CA . VAL A 1 68 ? -8.730 -5.196 15.505 1.00 91.50 68 VAL A CA 1
ATOM 517 C C . VAL A 1 68 ? -9.514 -6.379 16.066 1.00 91.50 68 VAL A C 1
ATOM 519 O O . VAL A 1 68 ? -9.906 -7.259 15.310 1.00 91.50 68 VAL A O 1
ATOM 522 N N . GLU A 1 69 ? -9.847 -6.338 17.356 1.00 94.06 69 GLU A N 1
ATOM 523 C CA . GLU A 1 69 ? -10.558 -7.428 18.035 1.00 94.06 69 GLU A CA 1
ATOM 524 C C . GLU A 1 69 ? -11.940 -7.693 17.404 1.00 94.06 69 GLU A C 1
ATOM 526 O O . GLU A 1 69 ? -12.365 -8.838 17.297 1.00 94.06 69 GLU A O 1
ATOM 531 N N . LEU A 1 70 ? -12.646 -6.654 16.932 1.00 95.50 70 LEU A N 1
ATOM 532 C CA . LEU A 1 70 ? -13.917 -6.824 16.213 1.00 95.50 70 LEU A CA 1
ATOM 533 C C . LEU A 1 70 ? -13.726 -7.438 14.819 1.00 95.50 70 LEU A C 1
ATOM 535 O O . LEU A 1 70 ? -14.547 -8.249 14.387 1.00 95.50 70 LEU A O 1
ATOM 539 N N . MET A 1 71 ? -12.673 -7.033 14.109 1.00 93.25 71 MET A N 1
ATOM 540 C CA . MET A 1 71 ? -12.375 -7.513 12.759 1.00 93.25 71 MET A CA 1
ATOM 541 C C . MET A 1 71 ? -11.874 -8.962 12.749 1.00 93.25 71 MET A C 1
ATOM 543 O O . MET A 1 71 ? -12.177 -9.695 11.806 1.00 93.25 71 MET A O 1
ATOM 547 N N . ASP A 1 72 ? -11.186 -9.399 13.805 1.00 90.56 72 ASP A N 1
ATOM 548 C CA . ASP A 1 72 ? -10.628 -10.752 13.935 1.00 90.56 72 ASP A CA 1
ATOM 549 C C . ASP A 1 72 ? -11.700 -11.854 13.994 1.00 90.56 72 ASP A C 1
ATOM 551 O O . ASP A 1 72 ? -11.427 -13.010 13.668 1.00 90.56 72 ASP A O 1
ATOM 555 N N . HIS A 1 73 ? -12.955 -11.510 14.312 1.00 93.31 73 HIS A N 1
ATOM 556 C CA . HIS A 1 73 ? -14.082 -12.452 14.232 1.00 93.31 73 HIS A CA 1
ATOM 557 C C . HIS A 1 73 ? -14.512 -12.778 12.795 1.00 93.31 73 HIS A C 1
ATOM 559 O O . HIS A 1 73 ? -15.302 -13.698 12.590 1.00 93.31 73 HIS A O 1
ATOM 565 N N . GLY A 1 74 ? -14.049 -12.020 11.792 1.00 90.56 74 GLY A N 1
ATOM 566 C CA . GLY A 1 74 ? -14.363 -12.260 10.378 1.00 90.56 74 GLY A CA 1
ATOM 567 C C . GLY A 1 74 ? -15.818 -11.974 9.980 1.00 90.56 74 GLY A C 1
ATOM 568 O O . GLY A 1 74 ? -16.275 -12.438 8.937 1.00 90.56 74 GLY A O 1
ATOM 569 N N . ILE A 1 75 ? -16.559 -11.221 10.801 1.00 92.69 75 ILE A N 1
ATOM 570 C CA . ILE A 1 75 ? -17.970 -10.863 10.559 1.00 92.69 75 ILE A CA 1
ATOM 571 C C . ILE A 1 75 ? -18.093 -9.819 9.434 1.00 92.69 75 ILE A C 1
ATOM 573 O O . ILE A 1 75 ? -19.051 -9.838 8.661 1.00 92.69 75 ILE A O 1
ATOM 577 N N . VAL A 1 76 ? -17.127 -8.90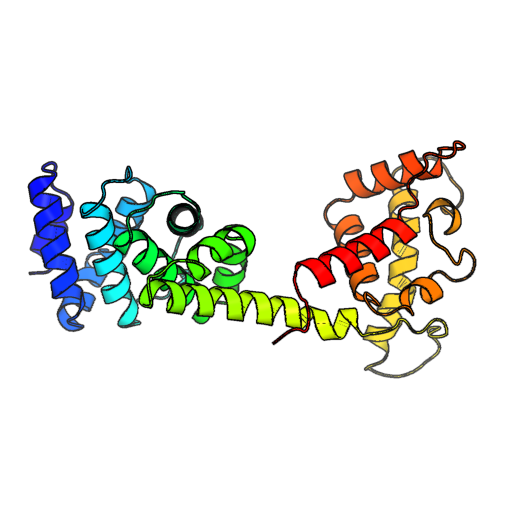0 9.344 1.00 91.00 76 VAL A N 1
ATOM 578 C CA . VAL A 1 76 ? -17.114 -7.782 8.391 1.00 91.00 76 VAL A CA 1
ATOM 579 C C . VAL A 1 76 ? -15.998 -7.988 7.372 1.00 91.00 76 VAL A C 1
ATOM 581 O O . VAL A 1 76 ? -14.870 -8.316 7.734 1.00 91.00 76 VAL A O 1
ATOM 584 N N . SER A 1 77 ? -16.305 -7.776 6.090 1.00 89.06 77 SER A N 1
ATOM 585 C CA . SER A 1 77 ? -15.292 -7.813 5.032 1.00 89.06 77 SER A CA 1
ATOM 586 C C . SER A 1 77 ? -14.378 -6.592 5.103 1.00 89.06 77 SER A C 1
ATOM 588 O O . SER A 1 77 ? -14.842 -5.465 5.256 1.00 89.06 77 SER A O 1
ATOM 590 N N . TRP A 1 78 ? -13.081 -6.802 4.885 1.00 87.62 78 TRP A N 1
ATOM 591 C CA . TRP A 1 78 ? -12.098 -5.725 4.784 1.00 87.62 78 TRP A CA 1
ATOM 592 C C . TRP A 1 78 ? -12.308 -4.813 3.562 1.00 87.62 78 TRP A C 1
ATOM 594 O O . TRP A 1 78 ? -11.850 -3.670 3.558 1.00 87.62 78 TRP A O 1
ATOM 604 N N . ASP A 1 79 ? -13.037 -5.265 2.539 1.00 84.50 79 ASP A N 1
ATOM 605 C CA . ASP A 1 79 ? -13.258 -4.491 1.309 1.00 84.50 79 ASP A CA 1
ATOM 606 C C . ASP A 1 79 ? -14.167 -3.261 1.513 1.00 84.50 79 ASP A C 1
ATOM 608 O O . ASP A 1 79 ? -14.301 -2.428 0.615 1.00 84.50 79 ASP A O 1
ATOM 612 N N . THR A 1 80 ? -14.792 -3.112 2.687 1.00 83.81 80 THR A N 1
ATOM 613 C CA . THR A 1 80 ? -15.669 -1.973 2.996 1.00 83.81 80 THR A CA 1
ATOM 614 C C . THR A 1 80 ? -14.912 -0.706 3.400 1.00 83.81 80 THR A C 1
ATOM 616 O O . THR A 1 80 ? -15.529 0.352 3.530 1.00 83.81 80 THR A O 1
ATOM 619 N N . PHE A 1 81 ? -13.596 -0.779 3.628 1.00 86.44 81 PHE A N 1
ATOM 620 C CA . PHE A 1 81 ? -12.838 0.346 4.176 1.00 86.44 81 PHE A CA 1
ATOM 621 C C . PHE A 1 81 ? -12.411 1.376 3.130 1.00 86.44 81 PHE A C 1
ATOM 623 O O . PHE A 1 81 ? -11.980 1.068 2.016 1.00 86.44 81 PHE A O 1
ATOM 630 N N . SER A 1 82 ? -12.520 2.645 3.525 1.00 87.94 82 SER A N 1
ATOM 631 C CA . SER A 1 82 ? -12.223 3.787 2.669 1.00 87.94 82 SER A CA 1
ATOM 632 C C . SER A 1 82 ? -10.710 3.952 2.457 1.00 87.94 82 SER A C 1
ATOM 634 O O . SER A 1 82 ? -9.888 3.615 3.311 1.00 87.94 82 SER A O 1
ATOM 636 N N . VAL A 1 83 ? -10.324 4.564 1.334 1.00 88.50 83 VAL A N 1
ATOM 637 C CA . VAL A 1 83 ? -8.923 4.961 1.101 1.00 88.50 83 VAL A CA 1
ATOM 638 C C . VAL A 1 83 ? -8.456 5.993 2.139 1.00 88.50 83 VAL A C 1
ATOM 640 O O . VAL A 1 83 ? -7.275 6.031 2.468 1.00 88.50 83 VAL A O 1
ATOM 643 N N . ALA A 1 84 ? -9.362 6.814 2.684 1.00 90.62 84 ALA A N 1
ATOM 644 C CA . ALA A 1 84 ? -9.023 7.787 3.722 1.00 90.62 84 ALA A CA 1
ATOM 645 C C . ALA A 1 84 ? -8.637 7.099 5.041 1.00 90.62 84 ALA A C 1
ATOM 647 O O . ALA A 1 84 ? -7.647 7.492 5.660 1.00 90.62 84 ALA A O 1
ATOM 648 N N . PHE A 1 85 ? -9.347 6.034 5.418 1.00 92.12 85 PHE A N 1
ATOM 649 C CA . PHE A 1 85 ? -9.010 5.206 6.572 1.00 92.12 85 PHE A CA 1
ATOM 650 C C . PHE A 1 85 ? -7.636 4.552 6.397 1.00 92.12 85 PHE A C 1
ATOM 652 O O . PHE A 1 85 ? -6.771 4.712 7.255 1.00 92.12 85 PHE A O 1
ATOM 659 N N . ILE A 1 86 ? -7.392 3.906 5.249 1.00 90.81 86 ILE A N 1
ATOM 660 C CA . ILE A 1 86 ? -6.104 3.258 4.939 1.00 90.81 86 ILE A CA 1
ATOM 661 C C . ILE A 1 86 ? -4.953 4.269 5.031 1.00 90.81 86 ILE A C 1
ATOM 663 O O . ILE A 1 86 ? -3.961 4.019 5.714 1.00 90.81 86 ILE A O 1
ATOM 667 N N . LYS A 1 87 ? -5.118 5.448 4.418 1.00 90.31 87 LYS A N 1
ATOM 668 C CA . LYS A 1 87 ? -4.156 6.559 4.494 1.00 90.31 87 LYS A CA 1
ATOM 669 C C . LYS A 1 87 ? -3.851 6.979 5.922 1.00 90.31 87 LYS A C 1
ATOM 671 O O . LYS A 1 87 ? -2.702 7.258 6.258 1.00 90.31 87 LYS A O 1
ATOM 676 N N . LYS A 1 88 ? -4.877 7.045 6.771 1.00 91.00 88 LYS A N 1
ATOM 677 C CA . LYS A 1 88 ? -4.725 7.452 8.166 1.00 91.00 88 LYS A CA 1
ATOM 678 C C . LYS A 1 88 ? -3.924 6.417 8.962 1.00 91.00 88 LYS A C 1
ATOM 680 O O . LYS A 1 88 ? -2.969 6.804 9.631 1.00 91.00 88 LYS A O 1
ATOM 685 N N . ILE A 1 89 ? -4.249 5.128 8.815 1.00 90.50 89 ILE A N 1
ATOM 686 C CA . ILE A 1 89 ? -3.520 4.022 9.456 1.00 90.50 89 ILE A CA 1
ATOM 687 C C . ILE A 1 89 ? -2.061 3.968 8.974 1.00 90.50 89 ILE A C 1
ATOM 689 O O . ILE A 1 89 ? -1.139 3.921 9.787 1.00 90.50 89 ILE A O 1
ATOM 693 N N . ALA A 1 90 ? -1.827 4.064 7.663 1.00 88.75 90 ALA A N 1
ATOM 694 C CA . ALA A 1 90 ? -0.482 4.119 7.086 1.00 88.75 90 ALA A CA 1
ATOM 695 C C . ALA A 1 90 ? 0.327 5.337 7.568 1.00 88.75 90 ALA A C 1
ATOM 697 O O . ALA A 1 90 ? 1.533 5.253 7.828 1.00 88.75 90 ALA A O 1
ATOM 698 N N . GLY A 1 91 ? -0.348 6.472 7.761 1.00 88.25 91 GLY A N 1
ATOM 699 C CA . GLY A 1 91 ? 0.235 7.674 8.343 1.00 88.25 91 GLY A CA 1
ATOM 700 C C . GLY A 1 91 ? 0.753 7.471 9.769 1.00 88.25 91 GLY A C 1
ATOM 701 O O . GLY A 1 91 ? 1.747 8.098 10.137 1.00 88.25 91 GLY A O 1
ATOM 702 N N . TYR A 1 92 ? 0.144 6.580 10.561 1.00 86.75 92 TYR A N 1
ATOM 703 C CA . TYR A 1 92 ? 0.630 6.264 11.908 1.00 86.75 92 TYR A CA 1
ATOM 704 C C . TYR A 1 92 ? 1.939 5.478 11.895 1.00 86.75 92 TYR A C 1
ATOM 706 O O . TYR A 1 92 ? 2.809 5.746 12.719 1.00 86.75 92 TYR A O 1
ATOM 714 N N . VAL A 1 93 ? 2.122 4.594 10.913 1.00 83.25 93 VAL A N 1
ATOM 715 C CA . VAL A 1 93 ? 3.386 3.868 10.699 1.00 83.25 93 VAL A CA 1
ATOM 716 C C . VAL A 1 93 ? 4.503 4.810 10.242 1.00 83.25 93 VAL A C 1
ATOM 718 O O . VAL A 1 93 ? 5.671 4.618 10.569 1.00 83.25 93 VAL A O 1
ATOM 721 N N . SER A 1 94 ? 4.147 5.858 9.502 1.00 76.44 94 SER A N 1
ATOM 722 C CA . SER A 1 94 ? 5.108 6.770 8.875 1.00 76.44 94 SER A CA 1
ATOM 723 C C . SER A 1 94 ? 5.601 7.902 9.789 1.00 76.44 94 SER A C 1
ATOM 725 O O . SER A 1 94 ? 6.578 8.575 9.458 1.00 76.44 94 SER A O 1
ATOM 727 N N . LYS A 1 95 ? 4.925 8.165 10.914 1.00 79.00 95 LYS A N 1
ATOM 728 C CA . LYS A 1 95 ? 5.255 9.269 11.829 1.00 79.00 95 LYS A CA 1
ATOM 729 C C . LYS A 1 95 ? 6.406 8.895 12.770 1.00 79.00 95 LYS A C 1
ATOM 731 O O . LYS A 1 95 ? 6.345 7.902 13.488 1.00 79.00 95 LYS A O 1
ATOM 736 N N . SER A 1 96 ? 7.429 9.750 12.834 1.00 64.88 96 SER A N 1
ATOM 737 C CA . SER A 1 96 ? 8.493 9.648 13.840 1.00 64.88 96 SER A CA 1
ATOM 738 C C . SER A 1 96 ? 7.930 9.911 15.243 1.00 64.88 96 SER A C 1
ATOM 740 O O . SER A 1 96 ? 7.261 10.925 15.432 1.00 64.88 96 SER A O 1
ATOM 742 N N . ALA A 1 97 ? 8.251 9.048 16.214 1.00 69.56 97 ALA A N 1
ATOM 743 C CA . ALA A 1 97 ? 7.795 9.122 17.612 1.00 69.56 97 ALA A CA 1
ATOM 744 C C . ALA A 1 97 ? 6.283 8.888 17.833 1.00 69.56 97 ALA A C 1
ATOM 746 O O . ALA A 1 97 ? 5.668 9.533 18.682 1.00 69.56 97 ALA A O 1
ATOM 747 N N . MET A 1 98 ? 5.683 7.961 17.079 1.00 75.94 98 MET A N 1
ATOM 748 C CA . MET A 1 98 ? 4.343 7.446 17.380 1.00 75.94 98 MET A CA 1
ATOM 749 C C . MET A 1 98 ? 4.347 6.615 18.672 1.00 75.94 98 MET A C 1
ATOM 751 O O . MET A 1 98 ? 5.346 5.971 18.994 1.00 75.94 98 MET A O 1
ATOM 755 N N . ASP A 1 99 ? 3.221 6.611 19.388 1.00 81.44 99 ASP A N 1
ATOM 756 C CA . ASP A 1 99 ? 3.013 5.699 20.513 1.00 81.44 99 ASP A CA 1
ATOM 757 C C . ASP A 1 99 ? 3.152 4.231 20.071 1.00 81.44 99 ASP A C 1
ATOM 759 O O . ASP A 1 99 ? 2.684 3.840 18.997 1.00 81.44 99 ASP A O 1
ATOM 763 N N . MET A 1 100 ? 3.790 3.420 20.917 1.00 78.12 100 MET A N 1
ATOM 764 C CA . MET A 1 100 ? 4.153 2.044 20.586 1.00 78.12 100 MET A CA 1
ATOM 765 C C . MET A 1 100 ? 2.922 1.161 20.358 1.00 78.12 100 MET A C 1
ATOM 767 O O . MET A 1 100 ? 2.885 0.376 19.409 1.00 78.12 100 MET A O 1
ATOM 771 N N . ALA A 1 101 ? 1.885 1.319 21.186 1.00 81.06 101 ALA A N 1
ATOM 772 C CA . ALA A 1 101 ? 0.664 0.534 21.063 1.00 81.06 101 ALA A CA 1
ATOM 773 C C . ALA A 1 101 ? -0.117 0.935 19.804 1.00 81.06 101 ALA A C 1
ATOM 775 O O . ALA A 1 101 ? -0.598 0.070 19.072 1.00 81.06 101 ALA A O 1
ATOM 776 N N . VAL A 1 102 ? -0.182 2.234 19.496 1.00 85.44 102 VAL A N 1
ATOM 777 C CA . VAL A 1 102 ? -0.789 2.730 18.249 1.00 85.44 102 VAL A CA 1
ATOM 778 C C . VAL A 1 102 ? -0.056 2.188 17.021 1.00 85.44 102 VAL A C 1
ATOM 780 O O . VAL A 1 102 ? -0.707 1.723 16.082 1.00 85.44 102 VAL A O 1
ATOM 783 N N . LEU A 1 103 ? 1.279 2.210 17.021 1.00 83.56 103 LEU A N 1
ATOM 784 C CA . LEU A 1 103 ? 2.094 1.681 15.928 1.00 83.56 103 LEU A CA 1
ATOM 785 C C . LEU A 1 103 ? 1.853 0.179 15.727 1.00 83.56 103 LEU A C 1
ATOM 787 O O . LEU A 1 103 ? 1.550 -0.243 14.612 1.00 83.56 103 LEU A O 1
ATOM 791 N N . GLN A 1 104 ? 1.913 -0.610 16.803 1.00 81.12 104 GLN A N 1
ATOM 792 C CA . GLN A 1 104 ? 1.682 -2.056 16.765 1.00 81.12 104 GLN A CA 1
ATOM 793 C C . GLN A 1 104 ? 0.296 -2.390 16.192 1.00 81.12 104 GLN A C 1
ATOM 795 O O . GLN A 1 104 ? 0.180 -3.223 15.296 1.00 81.12 104 GLN A O 1
ATOM 800 N N . ARG A 1 105 ? -0.763 -1.717 16.664 1.00 86.25 105 ARG A N 1
ATOM 801 C CA . ARG A 1 105 ? -2.129 -1.941 16.159 1.00 86.25 105 ARG A CA 1
ATOM 802 C C . ARG A 1 105 ? -2.287 -1.491 14.710 1.00 86.25 105 ARG A C 1
ATOM 804 O O . ARG A 1 105 ? -2.956 -2.169 13.941 1.00 86.25 105 ARG A O 1
ATOM 811 N N . SER A 1 106 ? -1.652 -0.387 14.320 1.00 89.25 106 SER A N 1
ATOM 812 C CA . SER A 1 106 ? -1.686 0.097 12.935 1.00 89.25 106 SER A CA 1
ATOM 813 C C . SER A 1 106 ? -1.044 -0.905 11.976 1.00 89.25 106 SER A C 1
ATOM 815 O O . SER A 1 106 ? -1.615 -1.196 10.929 1.00 89.25 106 SER A O 1
ATOM 817 N N . LEU A 1 107 ? 0.107 -1.474 12.347 1.00 84.69 107 LEU A N 1
ATOM 818 C CA . LEU A 1 107 ? 0.779 -2.503 11.554 1.00 84.69 107 LEU A CA 1
ATOM 819 C C . LEU A 1 107 ? -0.063 -3.782 11.440 1.00 84.69 107 LEU A C 1
ATOM 821 O O . LEU A 1 107 ? -0.210 -4.290 10.332 1.00 84.69 107 LEU A O 1
ATOM 825 N N . ALA A 1 108 ? -0.673 -4.247 12.536 1.00 84.56 108 ALA A N 1
ATOM 826 C CA . ALA A 1 108 ? -1.563 -5.413 12.527 1.00 84.56 108 ALA A CA 1
ATOM 827 C C . ALA A 1 108 ? -2.773 -5.218 11.593 1.00 84.56 108 ALA A C 1
ATOM 829 O O . ALA A 1 108 ? -3.118 -6.099 10.813 1.00 84.56 108 ALA A O 1
ATOM 830 N N . ILE A 1 109 ? -3.387 -4.029 11.613 1.00 89.88 109 ILE A N 1
ATOM 831 C CA . ILE A 1 109 ? -4.495 -3.685 10.709 1.00 89.88 109 ILE A CA 1
ATOM 832 C C . ILE A 1 109 ? -4.047 -3.760 9.245 1.00 89.88 109 ILE A C 1
ATOM 834 O O . ILE A 1 109 ? -4.751 -4.331 8.412 1.00 89.88 109 ILE A O 1
ATOM 838 N N . LEU A 1 110 ? -2.888 -3.182 8.922 1.00 88.12 110 LEU A N 1
ATOM 839 C CA . LEU A 1 110 ? -2.363 -3.167 7.556 1.00 88.12 110 LEU A CA 1
ATOM 840 C C . LEU A 1 110 ? -1.984 -4.567 7.077 1.00 88.12 110 LEU A C 1
ATOM 842 O O . LEU A 1 110 ? -2.285 -4.905 5.936 1.00 88.12 110 LEU A O 1
ATOM 846 N N . GLU A 1 111 ? -1.374 -5.384 7.936 1.00 83.06 111 GLU A N 1
ATOM 847 C CA . GLU A 1 111 ? -1.110 -6.794 7.647 1.00 83.06 111 GLU A CA 1
ATOM 848 C C . GLU A 1 111 ? -2.415 -7.523 7.311 1.00 83.06 111 GLU A C 1
ATOM 850 O O . GLU A 1 111 ? -2.533 -8.100 6.230 1.00 83.06 111 GLU A O 1
ATOM 855 N N . SER A 1 112 ? -3.429 -7.428 8.175 1.00 85.81 112 SER A N 1
ATOM 856 C CA . SER A 1 112 ? -4.717 -8.084 7.949 1.00 85.81 112 SER A CA 1
ATOM 857 C C . SER A 1 112 ? -5.396 -7.615 6.661 1.00 85.81 112 SER A C 1
ATOM 859 O O . SER A 1 112 ? -5.876 -8.449 5.895 1.00 85.81 112 SER A O 1
ATOM 861 N N . MET A 1 113 ? -5.395 -6.314 6.351 1.00 86.88 113 MET A N 1
ATOM 862 C CA . MET A 1 113 ? -5.931 -5.796 5.080 1.00 86.88 113 MET A CA 1
ATOM 863 C C . MET A 1 113 ? -5.269 -6.456 3.873 1.00 86.88 113 MET A C 1
ATOM 865 O O . MET A 1 113 ? -5.925 -6.875 2.920 1.00 86.88 113 MET A O 1
ATOM 869 N N . VAL A 1 114 ? -3.949 -6.535 3.931 1.00 83.81 114 VAL A N 1
ATOM 870 C CA . VAL A 1 114 ? -3.117 -7.018 2.847 1.00 83.81 114 VAL A CA 1
ATOM 871 C C . VAL A 1 114 ? -3.247 -8.534 2.660 1.00 83.81 114 VAL A C 1
ATOM 873 O O . VAL A 1 114 ? -3.312 -9.005 1.526 1.00 83.81 114 VAL A O 1
ATOM 876 N N . LEU A 1 115 ? -3.326 -9.294 3.754 1.00 80.94 115 LEU A N 1
ATOM 877 C CA . LEU A 1 115 ? -3.521 -10.744 3.723 1.00 80.94 115 LEU A CA 1
ATOM 878 C C . LEU A 1 115 ? -4.911 -11.141 3.209 1.00 80.94 115 LEU A C 1
ATOM 880 O O . LEU A 1 115 ? -5.062 -12.213 2.625 1.00 80.94 115 LEU A O 1
ATOM 884 N N . ASN A 1 116 ? -5.922 -10.293 3.418 1.00 82.44 116 ASN A N 1
ATOM 885 C CA . ASN A 1 116 ? -7.308 -10.615 3.084 1.00 82.44 116 ASN A CA 1
ATOM 886 C C . ASN A 1 116 ? -7.759 -10.115 1.700 1.00 82.44 116 ASN A C 1
ATOM 888 O O . ASN A 1 116 ? -8.731 -10.650 1.170 1.00 82.44 116 ASN A O 1
ATOM 892 N N . SER A 1 117 ? -7.096 -9.120 1.089 1.00 81.81 117 SER A N 1
ATOM 893 C CA . SER A 1 117 ? -7.547 -8.558 -0.196 1.00 81.81 117 SER A CA 1
ATOM 894 C C . SER A 1 117 ? -6.418 -8.004 -1.070 1.00 81.81 117 SER A C 1
ATOM 896 O O . SER A 1 117 ? -5.639 -7.137 -0.672 1.00 81.81 117 SER A O 1
ATOM 898 N N . GLN A 1 118 ? -6.391 -8.448 -2.333 1.00 77.25 118 GLN A N 1
ATOM 899 C CA . GLN A 1 118 ? -5.423 -7.991 -3.338 1.00 77.25 118 GLN A CA 1
ATOM 900 C C . GLN A 1 118 ? -5.598 -6.505 -3.695 1.00 77.25 118 GLN A C 1
ATOM 902 O O . GLN A 1 118 ? -4.619 -5.823 -4.000 1.00 77.25 118 GLN A O 1
ATOM 907 N N . ASP A 1 119 ? -6.831 -5.992 -3.678 1.00 80.62 119 ASP A N 1
ATOM 908 C CA . ASP A 1 119 ? -7.102 -4.573 -3.935 1.00 80.62 119 ASP A CA 1
ATOM 909 C C . ASP A 1 119 ? -6.610 -3.703 -2.769 1.00 80.62 119 ASP A C 1
ATOM 911 O O . ASP A 1 119 ? -5.957 -2.677 -2.981 1.00 80.62 119 ASP A O 1
ATOM 915 N N . LEU A 1 120 ? -6.830 -4.157 -1.529 1.00 83.88 120 LEU A N 1
ATOM 916 C CA . LEU A 1 120 ? -6.298 -3.489 -0.341 1.00 83.88 120 LEU A CA 1
ATOM 917 C C . LEU A 1 120 ? -4.774 -3.512 -0.316 1.00 83.88 120 LEU A C 1
ATOM 919 O O . LEU A 1 120 ? -4.170 -2.492 0.007 1.00 83.88 120 LEU A O 1
ATOM 923 N N . TYR A 1 121 ? -4.147 -4.610 -0.742 1.00 80.75 121 TYR A N 1
ATOM 924 C CA . TYR A 1 121 ? -2.699 -4.662 -0.913 1.00 80.75 121 TYR A CA 1
ATOM 925 C C . TYR A 1 121 ? -2.184 -3.542 -1.827 1.00 80.75 121 TYR A C 1
ATOM 927 O O . TYR A 1 121 ? -1.264 -2.818 -1.450 1.00 80.75 121 TYR A O 1
ATOM 935 N N . GLN A 1 122 ? -2.799 -3.344 -2.999 1.00 78.00 122 GLN A N 1
ATOM 936 C CA . GLN A 1 122 ? -2.388 -2.280 -3.923 1.00 78.00 122 GLN A CA 1
ATOM 937 C C . GLN A 1 122 ? -2.536 -0.889 -3.297 1.00 78.00 122 GLN A C 1
ATOM 939 O O . GLN A 1 122 ? -1.682 -0.029 -3.505 1.00 78.00 122 GLN A O 1
ATOM 944 N N . LYS A 1 123 ? -3.596 -0.670 -2.512 1.00 83.44 123 LYS A N 1
ATOM 945 C CA . LYS A 1 123 ? -3.824 0.593 -1.797 1.00 83.44 123 LYS A CA 1
ATOM 946 C C . LYS A 1 123 ? -2.793 0.809 -0.688 1.00 83.44 123 LYS A C 1
ATOM 948 O O . LYS A 1 123 ? -2.222 1.887 -0.608 1.00 83.44 123 LYS A O 1
ATOM 953 N N . VAL A 1 124 ? -2.503 -0.204 0.128 1.00 84.06 124 VAL A N 1
ATOM 954 C CA . VAL A 1 124 ? -1.512 -0.115 1.215 1.00 84.06 124 VAL A CA 1
ATOM 955 C C . VAL A 1 124 ? -0.099 0.096 0.665 1.00 84.06 124 VAL A C 1
ATOM 957 O O . VAL A 1 124 ? 0.628 0.954 1.161 1.00 84.06 124 VAL A O 1
ATOM 960 N N . ALA A 1 125 ? 0.271 -0.612 -0.405 1.00 75.50 125 ALA A N 1
ATOM 961 C CA . ALA A 1 125 ? 1.575 -0.478 -1.054 1.00 75.50 125 ALA A CA 1
ATOM 962 C C . ALA A 1 125 ? 1.819 0.918 -1.663 1.00 75.50 125 ALA A C 1
ATOM 964 O O . ALA A 1 125 ? 2.968 1.309 -1.857 1.00 75.50 125 ALA A O 1
ATOM 965 N N . GLN A 1 126 ? 0.758 1.676 -1.965 1.00 79.88 126 GLN A N 1
ATOM 966 C CA . GLN A 1 126 ? 0.871 3.072 -2.401 1.00 79.88 126 GLN A CA 1
ATOM 967 C C . GLN A 1 126 ? 1.136 4.039 -1.241 1.00 79.88 126 GLN A C 1
ATOM 969 O O . GLN A 1 126 ? 1.713 5.101 -1.467 1.00 79.88 126 GLN A O 1
ATOM 974 N N . GLU A 1 127 ? 0.732 3.686 -0.019 1.00 82.12 127 GLU A N 1
ATOM 975 C CA . GLU A 1 127 ? 0.837 4.564 1.151 1.00 82.12 127 GLU A CA 1
ATOM 976 C C . GLU A 1 127 ? 2.086 4.296 2.003 1.00 82.12 127 GLU A C 1
ATOM 978 O O . GLU A 1 127 ? 2.545 5.196 2.705 1.00 82.12 127 GLU A O 1
ATOM 983 N N . ILE A 1 128 ? 2.650 3.081 1.951 1.00 76.31 128 ILE A N 1
ATOM 984 C CA . ILE A 1 128 ? 3.803 2.678 2.769 1.00 76.31 128 ILE A CA 1
ATOM 985 C C . ILE A 1 128 ? 4.941 2.154 1.900 1.00 76.31 128 ILE A C 1
ATOM 987 O O . ILE A 1 128 ? 4.790 1.239 1.092 1.00 76.31 128 ILE A O 1
ATOM 991 N N . THR A 1 129 ? 6.127 2.711 2.123 1.00 73.62 129 THR A N 1
ATOM 992 C CA . THR A 1 129 ? 7.370 2.305 1.460 1.00 73.62 129 THR A CA 1
ATOM 993 C C . THR A 1 129 ? 8.237 1.432 2.372 1.00 73.62 129 THR A C 1
ATOM 995 O O . THR A 1 129 ? 8.225 1.605 3.591 1.00 73.62 129 THR A O 1
ATOM 998 N N . ILE A 1 130 ? 9.088 0.568 1.792 1.00 67.06 130 ILE A N 1
ATOM 999 C CA . ILE A 1 130 ? 10.114 -0.190 2.547 1.00 67.06 130 ILE A CA 1
ATOM 1000 C C . ILE A 1 130 ? 10.957 0.734 3.433 1.00 67.06 130 ILE A C 1
ATOM 1002 O O . ILE A 1 130 ? 11.266 0.392 4.572 1.00 67.06 130 ILE A O 1
ATOM 1006 N N . GLY A 1 131 ? 11.301 1.924 2.930 1.00 65.38 131 GLY A N 1
ATOM 1007 C CA . GLY A 1 131 ? 12.108 2.902 3.660 1.00 65.38 131 GLY A CA 1
ATOM 1008 C C . GLY A 1 131 ? 11.489 3.318 4.994 1.00 65.38 131 GLY A C 1
ATOM 1009 O O . GLY A 1 131 ? 12.217 3.567 5.950 1.00 65.38 131 GLY A O 1
ATOM 1010 N N . GLN A 1 132 ? 10.157 3.347 5.075 1.00 74.44 132 GLN A N 1
ATOM 1011 C CA . GLN A 1 132 ? 9.421 3.680 6.296 1.00 74.44 132 GLN A CA 1
ATOM 1012 C C . GLN A 1 132 ? 9.284 2.490 7.252 1.00 74.44 132 GLN A C 1
ATOM 1014 O O . GLN A 1 132 ? 9.102 2.701 8.445 1.00 74.44 132 GLN A O 1
ATOM 1019 N N . LEU A 1 133 ? 9.402 1.256 6.753 1.00 71.12 133 LEU A N 1
ATOM 1020 C CA . LEU A 1 133 ? 9.350 0.037 7.566 1.00 71.12 133 LEU A CA 1
ATOM 1021 C C . LEU A 1 133 ? 10.712 -0.313 8.190 1.00 71.12 133 LEU A C 1
ATOM 1023 O O . LEU A 1 133 ? 10.765 -0.851 9.292 1.00 71.12 133 LEU A O 1
ATOM 1027 N N . ILE A 1 134 ? 11.822 0.029 7.528 1.00 69.56 134 ILE A N 1
ATOM 1028 C CA . ILE A 1 134 ? 13.186 -0.291 7.992 1.00 69.56 134 ILE A CA 1
ATOM 1029 C C . ILE A 1 134 ? 13.482 0.184 9.429 1.00 69.56 134 ILE A C 1
ATOM 1031 O O . ILE A 1 134 ? 14.008 -0.619 10.202 1.00 69.56 134 ILE A O 1
ATOM 1035 N N . PRO A 1 135 ? 13.158 1.428 9.840 1.00 71.94 135 PRO A N 1
ATOM 1036 C CA . PRO A 1 135 ? 13.428 1.882 11.204 1.00 71.94 135 PRO A CA 1
ATOM 1037 C C . PRO A 1 135 ? 12.715 1.038 12.265 1.00 71.94 135 PRO A C 1
ATOM 1039 O O . PRO A 1 135 ? 13.261 0.824 13.345 1.00 71.94 135 PRO A O 1
ATOM 1042 N N . HIS A 1 136 ? 11.527 0.516 11.945 1.00 71.19 136 HIS A N 1
ATOM 1043 C CA . HIS A 1 136 ? 10.737 -0.318 12.853 1.00 71.19 136 HIS A CA 1
ATOM 1044 C C . HIS A 1 136 ? 11.329 -1.726 12.999 1.00 71.19 136 HIS A C 1
ATOM 1046 O O . HIS A 1 136 ? 11.325 -2.272 14.098 1.00 71.19 136 HIS A O 1
ATOM 1052 N N . LEU A 1 137 ? 11.941 -2.274 11.938 1.00 63.22 137 LEU A N 1
ATOM 1053 C CA . LEU A 1 137 ? 12.723 -3.523 12.009 1.00 63.22 137 LEU A CA 1
ATOM 1054 C C . LEU A 1 137 ? 13.971 -3.383 12.886 1.00 63.22 137 LEU A C 1
ATOM 1056 O O . LEU A 1 137 ? 14.395 -4.339 13.528 1.00 63.22 137 LEU A O 1
ATOM 1060 N N . GLN A 1 138 ? 14.577 -2.196 12.884 1.00 63.41 138 GLN A N 1
ATOM 1061 C CA . GLN A 1 138 ? 15.794 -1.892 13.640 1.00 63.41 138 GLN A CA 1
ATOM 1062 C C . GLN A 1 138 ? 15.516 -1.525 15.108 1.00 63.41 138 GLN A C 1
ATOM 1064 O O . GLN A 1 138 ? 16.460 -1.368 15.885 1.00 63.41 138 GLN A O 1
ATOM 1069 N N . GLY A 1 139 ? 14.243 -1.381 15.490 1.00 64.62 139 GLY A N 1
ATOM 1070 C CA . GLY A 1 139 ? 13.818 -1.154 16.869 1.00 64.62 139 GLY A CA 1
ATOM 1071 C C . GLY A 1 139 ? 14.026 -2.379 17.765 1.00 64.62 139 GLY A C 1
ATOM 1072 O O . GLY A 1 139 ? 14.348 -3.467 17.298 1.00 64.62 139 GLY A O 1
ATOM 1073 N N . THR A 1 140 ? 13.842 -2.213 19.076 1.00 56.31 140 THR A N 1
ATOM 1074 C CA . THR A 1 140 ? 14.058 -3.272 20.085 1.00 56.31 140 THR A CA 1
ATOM 1075 C C . THR A 1 140 ? 12.793 -4.051 20.469 1.00 56.31 140 THR A C 1
ATOM 1077 O O . THR A 1 140 ? 12.877 -4.956 21.295 1.00 56.31 140 THR A O 1
ATOM 1080 N N . ASP A 1 141 ? 11.627 -3.690 19.930 1.00 63.31 141 ASP A N 1
ATOM 1081 C CA . ASP A 1 141 ? 10.328 -4.257 20.316 1.00 63.31 141 ASP A CA 1
ATOM 1082 C C . ASP A 1 141 ? 9.967 -5.485 19.456 1.00 63.31 141 ASP A C 1
ATOM 1084 O O . ASP A 1 141 ? 9.814 -5.376 18.239 1.00 63.31 141 ASP A O 1
ATOM 1088 N N . GLN A 1 142 ? 9.854 -6.660 20.087 1.00 52.34 142 GLN A N 1
ATOM 1089 C CA . GLN A 1 142 ? 9.647 -7.946 19.404 1.00 52.34 142 GLN A CA 1
ATOM 1090 C C . GLN A 1 142 ? 8.289 -8.067 18.698 1.00 52.34 142 GLN A C 1
ATOM 1092 O O . GLN A 1 142 ? 8.199 -8.714 17.649 1.00 52.34 142 GLN A O 1
ATOM 1097 N N . ASP A 1 143 ? 7.237 -7.443 19.229 1.00 51.44 143 ASP A N 1
ATOM 1098 C CA . ASP A 1 143 ? 5.915 -7.535 18.616 1.00 51.44 143 ASP A CA 1
ATOM 1099 C C . ASP A 1 143 ? 5.859 -6.671 17.352 1.00 51.44 143 ASP A C 1
ATOM 1101 O O . ASP A 1 143 ? 5.376 -7.112 16.309 1.00 51.44 143 ASP A O 1
ATOM 1105 N N . ILE A 1 144 ? 6.430 -5.463 17.401 1.00 56.56 144 ILE A N 1
ATOM 1106 C CA . ILE A 1 144 ? 6.539 -4.586 16.225 1.00 56.56 144 ILE A CA 1
ATOM 1107 C C . ILE A 1 144 ? 7.470 -5.177 15.173 1.00 56.56 144 ILE A C 1
ATOM 1109 O O . ILE A 1 144 ? 7.163 -5.090 13.981 1.00 56.56 144 ILE A O 1
ATOM 1113 N N . GLN A 1 145 ? 8.562 -5.825 15.585 1.00 47.16 145 GLN A N 1
ATOM 1114 C CA . GLN A 1 145 ? 9.413 -6.570 14.663 1.00 47.16 145 GLN A CA 1
ATOM 1115 C C . GLN A 1 145 ? 8.606 -7.634 13.916 1.00 47.16 145 GLN A C 1
ATOM 1117 O O . GLN A 1 145 ? 8.738 -7.718 12.704 1.00 47.16 145 GLN A O 1
ATOM 1122 N N . THR A 1 146 ? 7.721 -8.381 14.580 1.00 46.84 146 THR A N 1
ATOM 1123 C CA . THR A 1 146 ? 6.926 -9.444 13.939 1.00 46.84 146 THR A CA 1
ATOM 1124 C C . THR A 1 146 ? 6.008 -8.902 12.835 1.00 46.84 146 THR A C 1
ATOM 1126 O O . THR A 1 146 ? 6.062 -9.384 11.703 1.00 46.84 146 THR A O 1
ATOM 1129 N N . TYR A 1 147 ? 5.246 -7.838 13.110 1.00 50.59 147 TYR A N 1
ATOM 1130 C CA . TYR A 1 147 ? 4.372 -7.215 12.103 1.00 50.59 147 TYR A CA 1
ATOM 1131 C C . TYR A 1 147 ? 5.155 -6.535 10.972 1.00 50.59 147 TYR A C 1
ATOM 1133 O O . TYR A 1 147 ? 4.791 -6.604 9.797 1.00 50.59 147 TYR A O 1
ATOM 1141 N N . THR A 1 148 ? 6.270 -5.888 11.311 1.00 50.09 148 THR A N 1
ATOM 1142 C CA . THR A 1 148 ? 7.126 -5.238 10.315 1.00 50.09 148 THR A CA 1
ATOM 1143 C C . THR A 1 148 ? 7.837 -6.273 9.443 1.00 50.09 148 THR A C 1
ATOM 1145 O O . THR A 1 148 ? 7.990 -6.051 8.245 1.00 50.09 148 THR A O 1
ATOM 1148 N N . ILE A 1 149 ? 8.219 -7.426 10.006 1.00 49.66 149 ILE A N 1
ATOM 1149 C CA . ILE A 1 149 ? 8.756 -8.572 9.267 1.00 49.66 149 ILE A CA 1
ATOM 1150 C C . ILE A 1 149 ? 7.702 -9.101 8.300 1.00 49.66 149 ILE A C 1
ATOM 1152 O O . ILE A 1 149 ? 8.053 -9.347 7.157 1.00 49.66 149 ILE A O 1
ATOM 1156 N N . ALA A 1 150 ? 6.430 -9.223 8.685 1.00 49.94 150 ALA A N 1
ATOM 1157 C CA . ALA A 1 150 ? 5.381 -9.689 7.775 1.00 49.94 150 ALA A CA 1
ATOM 1158 C C . ALA A 1 150 ? 5.193 -8.751 6.566 1.00 49.94 150 ALA A C 1
ATOM 1160 O O . ALA A 1 150 ? 5.176 -9.206 5.420 1.00 49.94 150 ALA A O 1
ATOM 1161 N N . LEU A 1 151 ? 5.145 -7.433 6.795 1.00 50.44 151 LEU A N 1
ATOM 1162 C CA . LEU A 1 151 ? 5.046 -6.438 5.720 1.00 50.44 151 LEU A CA 1
ATOM 1163 C C . LEU A 1 151 ? 6.324 -6.366 4.870 1.00 50.44 151 LEU A C 1
ATOM 1165 O O . LEU A 1 151 ? 6.242 -6.281 3.645 1.00 50.44 151 LEU A O 1
ATOM 1169 N N . TYR A 1 152 ? 7.499 -6.456 5.497 1.00 53.47 152 TYR A N 1
ATOM 1170 C CA . TYR A 1 152 ? 8.786 -6.535 4.805 1.00 53.47 152 TYR A CA 1
ATOM 1171 C C . TYR A 1 152 ? 8.875 -7.796 3.950 1.00 53.47 152 TYR A C 1
ATOM 1173 O O . TYR A 1 152 ? 9.197 -7.700 2.774 1.00 53.47 152 TYR A O 1
ATOM 1181 N N . VAL A 1 153 ? 8.534 -8.963 4.501 1.00 53.72 153 VAL A N 1
ATOM 1182 C CA . VAL A 1 153 ? 8.514 -10.247 3.794 1.00 53.72 153 VAL A CA 1
ATOM 1183 C C . VAL A 1 153 ? 7.549 -10.171 2.629 1.00 53.72 153 VAL A C 1
ATOM 1185 O O . VAL A 1 153 ? 7.916 -10.573 1.537 1.00 53.72 153 VAL A O 1
ATOM 1188 N N . LEU A 1 154 ? 6.360 -9.597 2.789 1.00 55.34 154 LEU A N 1
ATOM 1189 C CA . LEU A 1 154 ? 5.447 -9.464 1.665 1.00 55.34 154 LEU A CA 1
ATOM 1190 C C . LEU A 1 154 ? 5.969 -8.503 0.589 1.00 55.34 154 LEU A C 1
ATOM 1192 O O . LEU A 1 154 ? 5.833 -8.777 -0.604 1.00 55.34 154 LEU A O 1
ATOM 1196 N N . GLN A 1 155 ? 6.578 -7.386 0.980 1.00 56.25 155 GLN A N 1
ATOM 1197 C CA . GLN A 1 155 ? 7.128 -6.426 0.030 1.00 56.25 155 GLN A CA 1
ATOM 1198 C C . GLN A 1 155 ? 8.365 -6.992 -0.687 1.00 56.25 155 GLN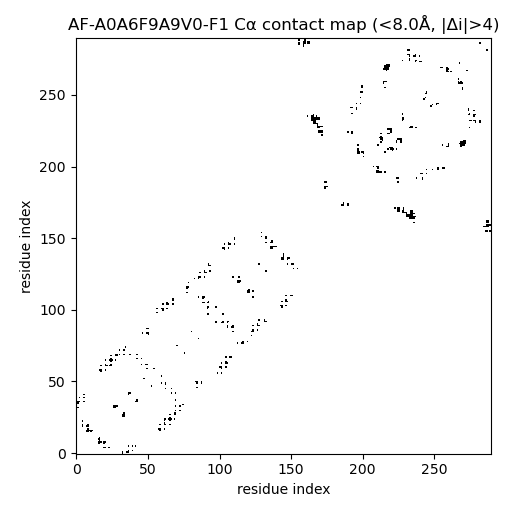 A C 1
ATOM 1200 O O . GLN A 1 155 ? 8.470 -6.843 -1.901 1.00 56.25 155 GLN A O 1
ATOM 1205 N N . VAL A 1 156 ? 9.221 -7.738 0.018 1.00 55.28 156 VAL A N 1
ATOM 1206 C CA . VAL A 1 156 ? 10.317 -8.540 -0.548 1.00 55.28 156 VAL A CA 1
ATOM 1207 C C . VAL A 1 156 ? 9.772 -9.622 -1.469 1.00 55.28 156 VAL A C 1
ATOM 1209 O O . VAL A 1 156 ? 10.222 -9.717 -2.598 1.00 55.28 156 VAL A O 1
ATOM 1212 N N . LEU A 1 157 ? 8.749 -10.378 -1.068 1.00 52.34 157 LEU A N 1
ATOM 1213 C CA . LEU A 1 157 ? 8.116 -11.388 -1.919 1.00 52.34 157 LEU A CA 1
ATOM 1214 C C . LEU A 1 157 ? 7.526 -10.756 -3.183 1.00 52.34 157 LEU A C 1
ATOM 1216 O O . LEU A 1 157 ? 7.651 -11.331 -4.258 1.00 52.34 157 LEU A O 1
ATOM 1220 N N . THR A 1 158 ? 6.956 -9.551 -3.084 1.00 61.59 158 THR A N 1
ATOM 1221 C CA . THR A 1 158 ? 6.462 -8.793 -4.244 1.00 61.59 158 THR A CA 1
ATOM 1222 C C . THR A 1 158 ? 7.609 -8.350 -5.144 1.00 61.59 158 THR A C 1
ATOM 1224 O O . THR A 1 158 ? 7.528 -8.496 -6.361 1.00 61.59 158 THR A O 1
ATOM 1227 N N . PHE A 1 159 ? 8.692 -7.826 -4.573 1.00 68.38 159 PHE A N 1
ATOM 1228 C CA . PHE A 1 159 ? 9.879 -7.481 -5.343 1.00 68.38 159 PHE A CA 1
ATOM 1229 C C . PHE A 1 159 ? 10.516 -8.723 -5.973 1.00 68.38 159 PHE A C 1
ATOM 1231 O O . PHE A 1 159 ? 10.917 -8.659 -7.129 1.00 68.38 159 PHE A O 1
ATOM 1238 N N . ASN A 1 160 ? 10.477 -9.877 -5.311 1.00 68.25 160 ASN A N 1
ATOM 1239 C CA . ASN A 1 160 ? 10.937 -11.158 -5.844 1.00 68.25 160 ASN A CA 1
ATOM 1240 C C . ASN A 1 160 ? 10.027 -11.679 -6.972 1.00 68.25 160 ASN A C 1
ATOM 1242 O O . ASN A 1 160 ? 10.502 -12.410 -7.835 1.00 68.25 160 ASN A O 1
ATOM 1246 N N . LEU A 1 161 ? 8.769 -11.220 -7.098 1.00 73.06 161 LEU A N 1
ATOM 1247 C CA . LEU A 1 161 ? 7.982 -11.448 -8.327 1.00 73.06 161 LEU A CA 1
ATOM 1248 C C . LEU A 1 161 ? 8.622 -10.782 -9.557 1.00 73.06 161 LEU A C 1
ATOM 1250 O O . LEU A 1 161 ? 8.359 -11.194 -10.689 1.00 73.06 161 LEU A O 1
ATOM 1254 N N . LEU A 1 162 ? 9.457 -9.757 -9.358 1.00 79.62 162 LEU A N 1
ATOM 1255 C CA . LEU A 1 162 ? 10.210 -9.105 -10.427 1.00 79.62 162 LEU A CA 1
ATOM 1256 C C . LEU A 1 162 ? 11.488 -9.871 -10.788 1.00 79.62 162 LEU A C 1
ATOM 1258 O O . LEU A 1 162 ? 12.054 -9.592 -11.843 1.00 79.62 162 LEU A O 1
ATOM 1262 N N . GLU A 1 163 ? 11.930 -10.837 -9.973 1.00 83.69 163 GLU A N 1
ATOM 1263 C CA . GLU A 1 163 ? 13.170 -11.593 -10.188 1.00 83.69 163 GLU A CA 1
ATOM 1264 C C . GLU A 1 163 ? 13.141 -12.356 -11.518 1.00 83.69 163 GLU A C 1
ATOM 1266 O O . GLU A 1 163 ? 14.076 -12.246 -12.313 1.00 83.69 163 GLU A O 1
ATOM 1271 N N . ASP A 1 164 ? 12.038 -13.048 -11.824 1.00 83.94 164 ASP A N 1
ATOM 1272 C CA . ASP A 1 164 ? 11.883 -13.779 -13.090 1.00 83.94 164 ASP A CA 1
ATOM 1273 C C . ASP A 1 164 ? 12.081 -12.845 -14.293 1.00 83.94 164 ASP A C 1
ATOM 1275 O O . ASP A 1 164 ? 12.832 -13.138 -15.227 1.00 83.94 164 ASP A O 1
ATOM 1279 N N . ARG A 1 165 ? 11.484 -11.649 -14.243 1.00 84.69 165 ARG A N 1
ATOM 1280 C CA . ARG A 1 165 ? 11.623 -10.633 -15.297 1.00 84.69 165 ARG A CA 1
ATOM 1281 C C . ARG A 1 165 ? 13.006 -9.994 -15.323 1.00 84.69 165 ARG A C 1
ATOM 1283 O O . ARG A 1 165 ? 13.515 -9.736 -16.414 1.00 84.69 165 ARG A O 1
ATOM 1290 N N . MET A 1 166 ? 13.615 -9.782 -14.160 1.00 89.75 166 MET A N 1
ATOM 1291 C CA . MET A 1 166 ? 14.972 -9.261 -14.005 1.00 89.75 166 MET A CA 1
ATOM 1292 C C . MET A 1 166 ? 16.016 -10.208 -14.617 1.00 89.75 166 MET A C 1
ATOM 1294 O O . MET A 1 166 ? 16.984 -9.759 -15.233 1.00 89.75 166 MET A O 1
ATOM 1298 N N . MET A 1 167 ? 15.801 -11.518 -14.479 1.00 89.31 167 MET A N 1
ATOM 1299 C CA . MET A 1 167 ? 16.708 -12.571 -14.947 1.00 89.31 167 MET A CA 1
ATOM 1300 C C . MET A 1 167 ? 16.358 -13.102 -16.344 1.00 89.31 167 MET A C 1
ATOM 1302 O O . MET A 1 167 ? 17.153 -13.816 -16.963 1.00 89.31 167 MET A O 1
ATOM 1306 N N . THR A 1 168 ? 15.204 -12.720 -16.895 1.00 89.56 168 THR A N 1
ATOM 1307 C CA . THR A 1 168 ? 14.832 -13.050 -18.272 1.00 89.56 168 THR A CA 1
ATOM 1308 C C . THR A 1 168 ? 15.617 -12.181 -19.251 1.00 89.56 168 THR A C 1
ATOM 1310 O O . THR A 1 168 ? 15.455 -10.962 -19.293 1.00 89.56 168 THR A O 1
ATOM 1313 N N . LYS A 1 169 ? 16.421 -12.816 -20.106 1.00 89.12 169 LYS A N 1
ATOM 1314 C CA . LYS A 1 169 ? 17.071 -12.165 -21.252 1.00 89.12 169 LYS A CA 1
ATOM 1315 C C . LYS A 1 169 ? 16.078 -11.951 -22.388 1.00 89.12 169 LYS A C 1
ATOM 1317 O O . LYS A 1 169 ? 15.237 -12.810 -22.654 1.00 89.12 169 LYS A O 1
ATOM 1322 N N . MET A 1 170 ? 16.223 -10.847 -23.112 1.00 84.38 170 MET A N 1
ATOM 1323 C CA . MET A 1 170 ? 15.539 -10.686 -24.391 1.00 84.38 170 MET A CA 1
ATOM 1324 C C . MET A 1 170 ? 16.144 -11.615 -25.447 1.00 84.38 170 MET A C 1
ATOM 1326 O O . MET A 1 170 ? 17.364 -11.728 -25.525 1.00 84.38 170 MET A O 1
ATOM 1330 N N . ASP A 1 171 ? 15.314 -12.242 -26.280 1.00 83.56 171 ASP A N 1
ATOM 1331 C CA . ASP A 1 171 ? 15.780 -12.957 -27.470 1.00 83.56 171 ASP A CA 1
ATOM 1332 C C . ASP A 1 171 ? 15.911 -11.967 -28.649 1.00 83.56 171 ASP A C 1
ATOM 1334 O O . ASP A 1 171 ? 14.900 -11.441 -29.127 1.00 83.56 171 ASP A O 1
ATOM 1338 N N . PRO A 1 172 ? 17.132 -11.667 -29.135 1.00 76.62 172 PRO A N 1
ATOM 1339 C CA . PRO A 1 172 ? 17.338 -10.705 -30.216 1.00 76.62 172 PRO A CA 1
ATOM 1340 C C . PRO A 1 172 ? 16.936 -11.229 -31.599 1.00 76.62 172 PRO A C 1
ATOM 1342 O O . PRO A 1 172 ? 16.883 -10.433 -32.542 1.00 76.62 172 PRO A O 1
ATOM 1345 N N . GLN A 1 173 ? 16.718 -12.542 -31.734 1.00 72.06 173 GLN A N 1
ATOM 1346 C CA . GLN A 1 173 ? 16.403 -13.227 -32.989 1.00 72.06 173 GLN A CA 1
ATOM 1347 C C . GLN A 1 173 ? 14.917 -13.570 -33.131 1.00 72.06 173 GLN A C 1
ATOM 1349 O O . GLN A 1 173 ? 14.510 -13.982 -34.217 1.00 72.06 173 GLN A O 1
ATOM 1354 N N . ASP A 1 174 ? 14.111 -13.343 -32.089 1.00 66.00 174 ASP A N 1
ATOM 1355 C CA . ASP A 1 174 ? 12.668 -13.597 -32.077 1.00 66.00 174 ASP A CA 1
ATOM 1356 C C . ASP A 1 174 ? 11.931 -12.658 -33.060 1.00 66.00 174 ASP A C 1
ATOM 1358 O O . ASP A 1 174 ? 11.453 -11.566 -32.722 1.00 66.00 174 ASP A O 1
ATOM 1362 N N . GLN A 1 175 ? 11.917 -13.058 -34.336 1.00 52.09 175 GLN A N 1
ATOM 1363 C CA . GLN A 1 175 ? 11.108 -12.478 -35.403 1.00 52.09 175 GLN A CA 1
ATOM 1364 C C . GLN A 1 175 ? 9.800 -13.268 -35.541 1.00 52.09 175 GLN A C 1
ATOM 1366 O O . GLN A 1 175 ? 9.810 -14.492 -35.444 1.00 52.09 175 GLN A O 1
ATOM 1371 N N . PRO A 1 176 ? 8.665 -12.599 -35.821 1.00 45.69 176 PRO A N 1
ATOM 1372 C CA . PRO A 1 176 ? 7.346 -13.213 -35.776 1.00 45.69 176 PRO A CA 1
ATOM 1373 C C . PRO A 1 176 ? 7.087 -14.052 -37.032 1.00 45.69 176 PRO A C 1
ATOM 1375 O O . PRO A 1 176 ? 6.287 -13.667 -37.877 1.00 45.69 176 PRO A O 1
ATOM 1378 N N . ASN A 1 177 ? 7.745 -15.200 -37.156 1.00 45.16 177 ASN A N 1
ATOM 1379 C CA . ASN A 1 177 ? 7.428 -16.194 -38.170 1.00 45.16 177 ASN A CA 1
ATOM 1380 C C . ASN A 1 177 ? 7.011 -17.505 -37.494 1.00 45.16 177 ASN A C 1
ATOM 1382 O O . ASN A 1 177 ? 7.808 -18.409 -37.297 1.00 45.16 177 ASN A O 1
ATOM 1386 N N . ASN A 1 178 ? 5.701 -17.577 -37.240 1.00 49.38 178 ASN A N 1
ATOM 1387 C CA . ASN A 1 178 ? 4.884 -18.790 -37.253 1.00 49.38 178 ASN A CA 1
ATOM 1388 C C . ASN A 1 178 ? 5.145 -19.864 -36.173 1.00 49.38 178 ASN A C 1
ATOM 1390 O O . ASN A 1 178 ? 5.737 -20.896 -36.472 1.00 49.38 178 ASN A O 1
ATOM 1394 N N . SER A 1 179 ? 4.557 -19.703 -34.978 1.00 41.44 179 SER A N 1
ATOM 1395 C CA . SER A 1 179 ? 4.317 -20.826 -34.049 1.00 41.44 179 SER A CA 1
ATOM 1396 C C . SER A 1 179 ? 3.301 -20.491 -32.935 1.00 41.44 179 SER A C 1
ATOM 1398 O O . SER A 1 179 ? 2.986 -19.332 -32.648 1.00 41.44 179 SER A O 1
ATOM 1400 N N . GLY A 1 180 ? 2.624 -21.539 -32.453 1.00 44.69 180 GLY A N 1
ATOM 1401 C CA . GLY A 1 180 ? 1.308 -21.498 -31.816 1.00 44.69 180 GLY A CA 1
ATOM 1402 C C . GLY A 1 180 ? 1.291 -21.172 -30.319 1.00 44.69 180 GLY A C 1
ATOM 1403 O O . GLY A 1 180 ? 2.098 -21.650 -29.535 1.00 44.69 180 GLY A O 1
ATOM 1404 N N . SER A 1 181 ? 0.266 -20.404 -29.934 1.00 47.81 181 SER A N 1
ATOM 1405 C CA . SER A 1 181 ? -0.359 -20.233 -28.602 1.00 47.81 181 SER A CA 1
ATOM 1406 C C . SER A 1 181 ? 0.482 -19.868 -27.359 1.00 47.81 181 SER A C 1
ATOM 1408 O O . SER A 1 181 ? -0.092 -19.269 -26.453 1.00 47.81 181 SER A O 1
ATOM 1410 N N . ILE A 1 182 ? 1.801 -20.081 -27.310 1.00 47.59 182 ILE A N 1
ATOM 1411 C CA . ILE A 1 182 ? 2.687 -19.631 -26.212 1.00 47.59 182 ILE A CA 1
ATOM 1412 C C . ILE A 1 182 ? 3.650 -18.530 -26.698 1.00 47.59 182 ILE A C 1
ATOM 1414 O O . ILE A 1 182 ? 3.893 -17.561 -25.973 1.00 47.59 182 ILE A O 1
ATOM 1418 N N . GLU A 1 183 ? 4.086 -18.561 -27.963 1.00 49.34 183 GLU A N 1
ATOM 1419 C CA . GLU A 1 183 ? 4.925 -17.503 -28.554 1.00 49.34 183 GLU A CA 1
ATOM 1420 C C . GLU A 1 183 ? 4.221 -16.158 -28.740 1.00 49.34 183 GLU A C 1
ATOM 1422 O O . GLU A 1 183 ? 4.897 -15.145 -28.865 1.00 49.34 183 GLU A O 1
ATOM 1427 N N . LYS A 1 184 ? 2.887 -16.073 -28.652 1.00 46.75 184 LYS A N 1
ATOM 1428 C CA . LYS A 1 184 ? 2.177 -14.777 -28.703 1.00 46.75 184 LYS A CA 1
ATOM 1429 C C . LYS A 1 184 ? 2.575 -13.821 -27.572 1.00 46.75 184 LYS A C 1
ATOM 1431 O O . LYS A 1 184 ? 2.476 -12.609 -27.754 1.00 46.75 184 LYS A O 1
ATOM 1436 N N . ARG A 1 185 ? 3.003 -14.345 -26.412 1.00 46.47 185 ARG A N 1
ATOM 1437 C CA . ARG A 1 185 ? 3.472 -13.518 -25.285 1.00 46.47 185 ARG A CA 1
ATOM 1438 C C . ARG A 1 185 ? 4.918 -13.061 -25.509 1.00 46.47 185 ARG A C 1
ATOM 1440 O O . ARG A 1 185 ? 5.208 -11.897 -25.279 1.00 46.47 185 ARG A O 1
ATOM 1447 N N . LYS A 1 186 ? 5.781 -13.930 -26.056 1.00 42.03 186 LYS A N 1
ATOM 1448 C CA . LYS A 1 186 ? 7.180 -13.611 -26.410 1.00 42.03 186 LYS A CA 1
ATOM 1449 C C . LYS A 1 186 ? 7.289 -12.657 -27.616 1.00 42.03 186 LYS A C 1
ATOM 1451 O O . LYS A 1 186 ? 7.930 -11.614 -27.512 1.00 42.03 186 LYS A O 1
ATOM 1456 N N . SER A 1 187 ? 6.490 -12.874 -28.665 1.00 41.38 187 SER A N 1
ATOM 1457 C CA . SER A 1 187 ? 6.412 -12.007 -29.854 1.00 41.38 187 SER A CA 1
ATOM 1458 C C . SER A 1 187 ? 5.819 -10.614 -29.577 1.00 41.38 187 SER A C 1
ATOM 1460 O O . SER A 1 187 ? 5.859 -9.729 -30.440 1.00 41.38 187 SER A O 1
ATOM 1462 N N . MET A 1 188 ? 5.212 -10.399 -28.404 1.00 46.91 188 MET A N 1
ATOM 1463 C CA . MET A 1 188 ? 4.707 -9.090 -27.985 1.00 46.91 1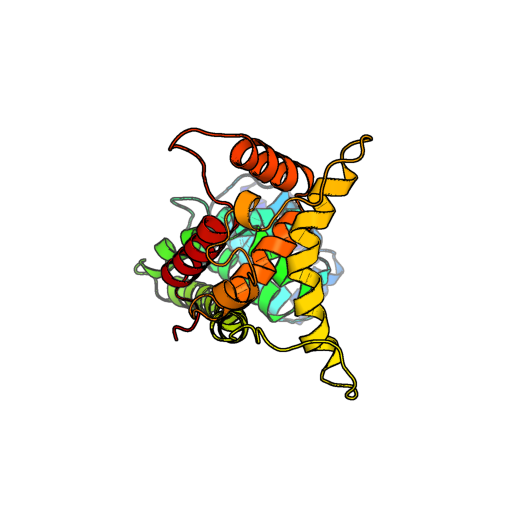88 MET A CA 1
ATOM 1464 C C . MET A 1 188 ? 5.867 -8.132 -27.682 1.00 46.91 188 MET A C 1
ATOM 1466 O O . MET A 1 188 ? 5.799 -6.959 -28.052 1.00 46.91 188 MET A O 1
ATOM 1470 N N . TYR A 1 189 ? 6.969 -8.648 -27.134 1.00 51.34 189 TYR A N 1
ATOM 1471 C CA . TYR A 1 189 ? 8.095 -7.843 -26.672 1.00 51.34 189 TYR A CA 1
ATOM 1472 C C . TYR A 1 189 ? 8.959 -7.284 -27.808 1.00 51.34 189 TYR A C 1
ATOM 1474 O O . TYR A 1 189 ? 9.360 -6.119 -27.749 1.00 51.34 189 TYR A O 1
ATOM 1482 N N . THR A 1 190 ? 9.157 -8.032 -28.904 1.00 49.59 190 THR A N 1
ATOM 1483 C CA . THR A 1 190 ? 9.856 -7.524 -30.104 1.00 49.59 190 THR A CA 1
ATOM 1484 C C . THR A 1 190 ? 9.121 -6.330 -30.733 1.00 49.59 190 THR A C 1
ATOM 1486 O O . THR A 1 190 ? 9.722 -5.461 -31.374 1.00 49.59 190 THR A O 1
ATOM 1489 N N . ARG A 1 191 ? 7.797 -6.257 -30.543 1.00 56.22 191 ARG A N 1
ATOM 1490 C CA . ARG A 1 191 ? 6.964 -5.124 -30.963 1.00 56.22 191 ARG A CA 1
ATOM 1491 C C . ARG A 1 191 ? 7.040 -3.962 -29.975 1.00 56.22 191 ARG A C 1
ATOM 1493 O O . ARG A 1 191 ? 6.904 -2.818 -30.399 1.00 56.22 191 ARG A O 1
ATOM 1500 N N . ASP A 1 192 ? 7.258 -4.233 -28.694 1.00 62.53 192 ASP A N 1
ATOM 1501 C CA . ASP A 1 192 ? 7.115 -3.237 -27.642 1.00 62.53 192 ASP A CA 1
ATOM 1502 C C . ASP A 1 192 ? 8.302 -2.268 -27.551 1.00 62.53 192 ASP A C 1
ATOM 1504 O O . ASP A 1 192 ? 8.061 -1.064 -27.533 1.00 62.53 192 ASP A O 1
ATOM 1508 N N . TYR A 1 193 ? 9.567 -2.699 -27.649 1.00 66.12 193 TYR A N 1
ATOM 1509 C CA . TYR A 1 193 ? 10.682 -1.725 -27.659 1.00 66.12 193 TYR A CA 1
ATOM 1510 C C . TYR A 1 193 ? 10.642 -0.798 -28.887 1.00 66.12 193 TYR A C 1
ATOM 1512 O O . TYR A 1 193 ? 11.039 0.364 -28.821 1.00 66.12 193 TYR A O 1
ATOM 1520 N N . LYS A 1 194 ? 10.087 -1.271 -30.013 1.00 70.12 194 LYS A N 1
ATOM 1521 C CA . LYS A 1 194 ? 9.830 -0.431 -31.193 1.00 70.12 194 LYS A CA 1
ATOM 1522 C C . LYS A 1 194 ? 8.767 0.636 -30.907 1.00 70.12 194 LYS A C 1
ATOM 1524 O O . LYS A 1 194 ? 8.852 1.721 -31.481 1.00 70.12 194 LYS A O 1
ATOM 1529 N N . LYS A 1 195 ? 7.804 0.384 -30.003 1.00 70.56 195 LYS A N 1
ATOM 1530 C CA . LYS A 1 195 ? 6.790 1.376 -29.585 1.00 70.56 195 LYS A CA 1
ATOM 1531 C C . LYS A 1 195 ? 7.406 2.596 -28.912 1.00 70.56 195 LYS A C 1
ATOM 1533 O O . LYS A 1 195 ? 6.853 3.678 -29.074 1.00 70.56 195 LYS A O 1
ATOM 1538 N N . LEU A 1 196 ? 8.553 2.457 -28.247 1.00 69.88 196 LEU A N 1
ATOM 1539 C CA . LEU A 1 196 ? 9.248 3.582 -27.614 1.00 69.88 196 LEU A CA 1
ATOM 1540 C C . LEU A 1 196 ? 9.528 4.710 -28.624 1.00 69.88 196 LEU A C 1
ATOM 1542 O O . LEU A 1 196 ? 9.211 5.869 -28.360 1.00 69.88 196 LEU A O 1
ATOM 1546 N N . GLY A 1 197 ? 10.013 4.378 -29.826 1.00 64.06 197 GLY A N 1
ATOM 1547 C CA . GLY A 1 197 ? 10.226 5.362 -30.897 1.00 64.06 197 GLY A CA 1
ATOM 1548 C C . GLY A 1 197 ? 8.930 5.877 -31.545 1.00 64.06 197 GLY A C 1
ATOM 1549 O O . GLY A 1 197 ? 8.869 7.022 -31.996 1.00 64.06 197 GLY A O 1
ATOM 1550 N N . PHE A 1 198 ? 7.869 5.062 -31.576 1.00 66.44 198 PHE A N 1
ATOM 1551 C CA . PHE A 1 198 ? 6.579 5.451 -32.161 1.00 66.44 198 PHE A CA 1
ATOM 1552 C C . PHE A 1 198 ? 5.786 6.433 -31.292 1.00 66.44 198 PHE A C 1
ATOM 1554 O O . PHE A 1 198 ? 5.140 7.318 -31.852 1.00 66.44 198 PHE A O 1
ATOM 1561 N N . ILE A 1 199 ? 5.845 6.307 -29.961 1.00 60.19 199 ILE A N 1
ATOM 1562 C CA . ILE A 1 199 ? 5.134 7.193 -29.020 1.00 60.19 199 ILE A CA 1
ATOM 1563 C C . ILE A 1 199 ? 5.599 8.648 -29.183 1.00 60.19 199 ILE A C 1
ATOM 1565 O O . ILE A 1 199 ? 4.777 9.558 -29.214 1.00 60.19 199 ILE A O 1
ATOM 1569 N N . VAL A 1 200 ? 6.899 8.857 -29.406 1.00 59.03 200 VAL A N 1
ATOM 1570 C CA . VAL A 1 200 ? 7.484 10.187 -29.658 1.00 59.03 200 VAL A CA 1
ATOM 1571 C C . VAL A 1 200 ? 7.102 10.742 -31.038 1.00 59.03 200 VAL A C 1
ATOM 1573 O O . VAL A 1 200 ? 7.023 11.949 -31.230 1.00 59.03 200 VAL A O 1
ATOM 1576 N N . SER A 1 201 ? 6.820 9.872 -32.012 1.00 57.34 201 SER A N 1
ATOM 1577 C CA . SER A 1 201 ? 6.531 10.285 -33.395 1.00 57.34 201 SER A CA 1
ATOM 1578 C C . SER A 1 201 ? 5.095 10.798 -33.605 1.00 57.34 201 SER A C 1
ATOM 1580 O O . SER A 1 201 ? 4.836 11.456 -34.606 1.00 57.34 201 SER A O 1
ATOM 1582 N N . HIS A 1 202 ? 4.153 10.492 -32.701 1.00 55.53 202 HIS A N 1
ATOM 1583 C CA . HIS A 1 202 ? 2.732 10.856 -32.846 1.00 55.53 202 HIS A CA 1
ATOM 1584 C C . HIS A 1 202 ? 2.360 12.213 -32.220 1.00 55.53 202 HIS A C 1
ATOM 1586 O O . HIS A 1 202 ? 1.241 12.674 -32.427 1.00 55.53 202 HIS A O 1
ATOM 1592 N N . SER A 1 203 ? 3.255 12.864 -31.470 1.00 50.47 203 SER A N 1
ATOM 1593 C CA . SER A 1 203 ? 2.943 14.113 -30.755 1.00 50.47 203 SER A CA 1
ATOM 1594 C C . SER A 1 203 ? 3.105 15.391 -31.587 1.00 50.47 203 SER A C 1
ATOM 1596 O O . SER A 1 203 ? 2.683 16.455 -31.142 1.00 50.47 203 SER A O 1
ATOM 1598 N N . HIS A 1 204 ? 3.680 15.321 -32.795 1.00 48.38 204 HIS A N 1
ATOM 1599 C CA . HIS A 1 204 ? 3.875 16.490 -33.659 1.00 48.38 204 HIS A CA 1
ATOM 1600 C C . HIS A 1 204 ? 3.279 16.300 -35.060 1.00 48.38 204 HIS A C 1
ATOM 1602 O O . HIS A 1 204 ? 3.502 15.298 -35.733 1.00 48.38 204 HIS A O 1
ATOM 1608 N N . THR A 1 205 ? 2.561 17.324 -35.527 1.00 42.84 205 THR A N 1
ATOM 1609 C CA . THR A 1 205 ? 1.854 17.434 -36.818 1.00 42.84 205 THR A CA 1
ATOM 1610 C C . THR A 1 205 ? 2.762 17.558 -38.051 1.00 42.84 205 THR A C 1
ATOM 1612 O O . THR A 1 205 ? 2.295 17.908 -39.132 1.00 42.84 205 THR A O 1
ATOM 1615 N N . HIS A 1 206 ? 4.051 17.229 -37.952 1.00 41.78 206 HIS A N 1
ATOM 1616 C CA . HIS A 1 206 ? 4.976 17.256 -39.083 1.00 41.78 206 HIS A CA 1
ATOM 1617 C C . HIS A 1 206 ? 5.763 15.951 -39.179 1.00 41.78 206 HIS A C 1
ATOM 1619 O O . HIS A 1 206 ? 6.309 15.469 -38.193 1.00 41.78 206 HIS A O 1
ATOM 1625 N N . LYS A 1 207 ? 5.821 15.407 -40.403 1.00 42.91 207 LYS A N 1
ATOM 1626 C CA . LYS A 1 207 ? 6.563 14.213 -40.835 1.00 42.91 207 LYS A CA 1
ATOM 1627 C C . LYS A 1 207 ? 8.034 14.254 -40.377 1.00 42.91 207 LYS A C 1
ATOM 1629 O O . LYS A 1 207 ? 8.907 14.622 -41.158 1.00 42.91 207 LYS A O 1
ATOM 1634 N N . GLN A 1 208 ? 8.319 13.873 -39.135 1.00 45.94 208 GLN A N 1
ATOM 1635 C CA . GLN A 1 208 ? 9.681 13.609 -38.679 1.00 45.94 208 GLN A CA 1
ATOM 1636 C C . GLN A 1 208 ? 10.082 12.163 -39.011 1.00 45.94 208 GLN A C 1
ATOM 1638 O O . GLN A 1 208 ? 9.236 11.261 -38.976 1.00 45.94 208 GLN A O 1
ATOM 1643 N N . PRO A 1 209 ? 11.363 11.911 -39.341 1.00 47.44 209 PRO A N 1
ATOM 1644 C CA . PRO A 1 209 ? 11.873 10.555 -39.482 1.00 47.44 209 PRO A CA 1
ATOM 1645 C C . PRO A 1 209 ? 11.713 9.813 -38.153 1.00 47.44 209 PRO A C 1
ATOM 1647 O O . PRO A 1 209 ? 11.885 10.408 -37.090 1.00 47.44 209 PRO A O 1
ATOM 1650 N N . ARG A 1 210 ? 11.416 8.507 -38.207 1.00 56.22 210 ARG A N 1
ATOM 1651 C CA . ARG A 1 210 ? 11.373 7.639 -37.017 1.00 56.22 210 ARG A CA 1
ATOM 1652 C C . ARG A 1 210 ? 12.597 7.918 -36.143 1.00 56.22 210 ARG A C 1
ATOM 1654 O O . ARG A 1 210 ? 13.721 7.829 -36.642 1.00 56.22 210 ARG A O 1
ATOM 1661 N N . LEU A 1 211 ? 12.380 8.242 -34.866 1.00 64.06 211 LEU A N 1
ATOM 1662 C CA . LEU A 1 211 ? 13.475 8.491 -33.935 1.00 64.06 211 LEU A CA 1
ATOM 1663 C C . LEU A 1 211 ? 14.348 7.233 -33.863 1.00 64.06 211 LEU A C 1
ATOM 1665 O O . LEU A 1 211 ? 13.905 6.176 -33.412 1.00 64.06 211 LEU A O 1
ATOM 1669 N N . GLY A 1 212 ? 15.568 7.328 -34.390 1.00 71.00 212 GLY A N 1
ATOM 1670 C CA . GLY A 1 212 ? 16.482 6.194 -34.454 1.00 71.00 212 GLY A CA 1
ATOM 1671 C C . GLY A 1 212 ? 16.911 5.750 -33.059 1.00 71.00 212 GLY A C 1
ATOM 1672 O O . GLY A 1 212 ? 17.058 6.571 -32.156 1.00 71.00 212 GLY A O 1
ATOM 1673 N N . PHE A 1 213 ? 17.190 4.460 -32.886 1.00 79.62 213 PHE A N 1
ATOM 1674 C CA . PHE A 1 213 ? 17.613 3.897 -31.598 1.00 79.62 213 PHE A CA 1
ATOM 1675 C C . PHE A 1 213 ? 18.894 4.525 -31.033 1.00 79.62 213 PHE A C 1
ATOM 1677 O O . PHE A 1 213 ? 19.085 4.547 -29.820 1.00 79.62 213 PHE A O 1
ATOM 1684 N N . LYS A 1 214 ? 19.730 5.106 -31.904 1.00 80.94 214 LYS A N 1
ATOM 1685 C CA . LYS A 1 214 ? 20.856 5.955 -31.504 1.00 80.94 214 LYS A CA 1
ATOM 1686 C C . LYS A 1 214 ? 20.416 7.188 -30.724 1.00 80.94 214 LYS A C 1
ATOM 1688 O O . LYS A 1 214 ? 20.936 7.434 -29.647 1.00 80.94 214 LYS A O 1
ATOM 1693 N N . LYS A 1 215 ? 19.422 7.911 -31.235 1.00 82.06 215 LYS A N 1
ATOM 1694 C CA . LYS A 1 215 ? 18.860 9.100 -30.582 1.00 82.06 215 LYS A CA 1
ATOM 1695 C C . LYS A 1 215 ? 18.080 8.771 -29.312 1.00 82.06 215 LYS A C 1
ATOM 1697 O O . LYS A 1 215 ? 17.955 9.614 -28.439 1.00 82.06 215 LYS A O 1
ATOM 1702 N N . LEU A 1 216 ? 17.576 7.543 -29.207 1.00 82.62 216 LEU A N 1
ATOM 1703 C CA . LEU A 1 216 ? 16.954 7.040 -27.985 1.00 82.62 216 LEU A CA 1
ATOM 1704 C C . LEU A 1 216 ? 17.993 6.618 -26.924 1.00 82.62 216 LEU A C 1
ATOM 1706 O O . LEU A 1 216 ? 17.626 6.296 -25.800 1.00 82.62 216 LEU A O 1
ATOM 1710 N N . GLY A 1 217 ? 19.287 6.621 -27.261 1.00 85.06 217 GLY A N 1
ATOM 1711 C CA . GLY A 1 217 ? 20.368 6.356 -26.315 1.00 85.06 217 GLY A CA 1
ATOM 1712 C C . GLY A 1 217 ? 20.645 4.877 -26.042 1.00 85.06 217 GLY A C 1
ATOM 1713 O O . GLY A 1 217 ? 21.200 4.565 -24.994 1.00 85.06 217 GLY A O 1
ATOM 1714 N N . PHE A 1 218 ? 20.272 3.955 -26.938 1.00 89.38 218 PHE A N 1
ATOM 1715 C CA . PHE A 1 218 ? 20.668 2.540 -26.823 1.00 89.38 218 PHE A CA 1
ATOM 1716 C C . PHE A 1 218 ? 22.151 2.336 -27.158 1.00 89.38 218 PHE A C 1
ATOM 1718 O O . PHE A 1 218 ? 22.719 3.096 -27.934 1.00 89.38 218 PHE A O 1
ATOM 1725 N N . LEU A 1 219 ? 22.802 1.318 -26.598 1.00 87.19 219 LEU A N 1
ATOM 1726 C CA . LEU A 1 219 ? 24.163 0.904 -26.948 1.00 87.19 219 LEU A CA 1
ATOM 1727 C C . LEU A 1 219 ? 24.200 0.269 -28.342 1.00 87.19 219 LEU A C 1
ATOM 1729 O O . LEU A 1 219 ? 24.992 0.701 -29.181 1.00 87.19 219 LEU A O 1
ATOM 1733 N N . ASN A 1 220 ? 23.317 -0.693 -28.622 1.00 85.00 220 ASN A N 1
ATOM 1734 C CA . ASN A 1 220 ? 23.192 -1.280 -29.949 1.00 85.00 220 ASN A CA 1
ATOM 1735 C C . ASN A 1 220 ? 22.129 -0.555 -30.785 1.00 85.00 220 ASN A C 1
ATOM 1737 O O . ASN A 1 220 ? 20.931 -0.820 -30.714 1.00 85.00 220 ASN A O 1
ATOM 1741 N N . HIS A 1 221 ? 22.585 0.362 -31.637 1.00 82.25 221 HIS A N 1
ATOM 1742 C CA . HIS A 1 221 ? 21.700 1.159 -32.489 1.00 82.25 221 HIS A CA 1
ATOM 1743 C C . HIS A 1 221 ? 21.058 0.372 -33.646 1.00 82.25 221 HIS A C 1
ATOM 1745 O O . HIS A 1 221 ? 20.111 0.867 -34.257 1.00 82.25 221 HIS A O 1
ATOM 1751 N N . VAL A 1 222 ? 21.585 -0.814 -33.969 1.00 82.06 222 VAL A N 1
ATOM 1752 C CA . VAL A 1 222 ? 21.087 -1.678 -35.052 1.00 82.06 222 VAL A CA 1
ATOM 1753 C C . VAL A 1 222 ? 20.014 -2.623 -34.520 1.00 82.06 222 VAL A C 1
ATOM 1755 O O . VAL A 1 222 ? 18.954 -2.760 -35.127 1.00 82.06 222 VAL A O 1
ATOM 1758 N N . ASN A 1 223 ? 20.269 -3.236 -33.364 1.00 82.88 223 ASN A N 1
ATOM 1759 C CA . ASN A 1 223 ? 19.332 -4.115 -32.680 1.00 82.88 223 ASN A CA 1
ATOM 1760 C C . ASN A 1 223 ? 19.356 -3.872 -31.158 1.00 82.88 223 ASN A C 1
ATOM 1762 O O . ASN A 1 223 ? 20.110 -4.544 -30.451 1.00 82.88 223 ASN A O 1
ATOM 1766 N N . PRO A 1 224 ? 18.508 -2.965 -30.638 1.00 84.94 224 PRO A N 1
ATOM 1767 C CA . PRO A 1 224 ? 18.413 -2.674 -29.205 1.00 84.94 224 PRO A CA 1
ATOM 1768 C C . PRO A 1 224 ? 18.030 -3.871 -28.342 1.00 84.94 224 PRO A C 1
ATOM 1770 O O . PRO A 1 224 ? 18.254 -3.839 -27.139 1.00 84.94 224 PRO A O 1
ATOM 1773 N N . ALA A 1 225 ? 17.473 -4.937 -28.929 1.00 86.00 225 ALA A N 1
ATOM 1774 C CA . ALA A 1 225 ? 17.185 -6.163 -28.190 1.00 86.00 225 ALA A CA 1
ATOM 1775 C C . ALA A 1 225 ? 18.444 -6.745 -27.528 1.00 86.00 225 ALA A C 1
ATOM 1777 O O . ALA A 1 225 ? 18.358 -7.350 -26.465 1.00 86.00 225 ALA A O 1
ATOM 1778 N N . MET A 1 226 ? 19.619 -6.503 -28.124 1.00 88.56 226 MET A N 1
ATOM 1779 C CA . MET A 1 226 ? 20.907 -6.902 -27.560 1.00 88.56 226 MET A CA 1
ATOM 1780 C C . MET A 1 226 ? 21.177 -6.255 -26.197 1.00 88.56 226 MET A C 1
ATOM 1782 O O . MET A 1 226 ? 21.783 -6.895 -25.343 1.00 88.56 226 MET A O 1
ATOM 1786 N N . ASP A 1 227 ? 20.712 -5.029 -25.963 1.00 89.56 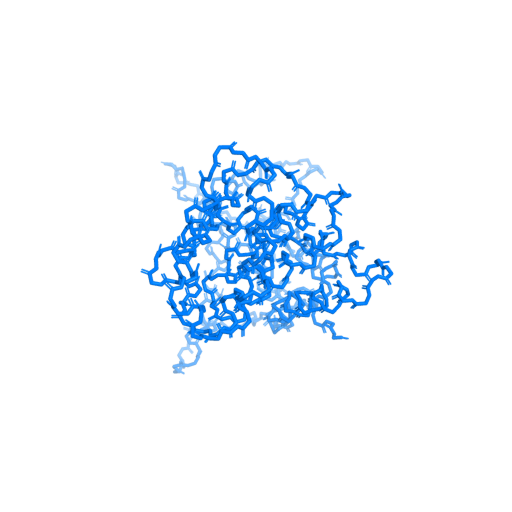227 ASP A N 1
ATOM 1787 C CA . ASP A 1 227 ? 20.938 -4.304 -24.708 1.00 89.56 227 ASP A CA 1
ATOM 1788 C C . ASP A 1 227 ? 20.187 -4.964 -23.535 1.00 89.56 227 ASP A C 1
ATOM 1790 O O . ASP A 1 227 ? 20.670 -4.956 -22.407 1.00 89.56 227 ASP A O 1
ATOM 1794 N N . PHE A 1 228 ? 19.059 -5.627 -23.813 1.00 91.06 228 PHE A N 1
ATOM 1795 C CA . PHE A 1 228 ? 18.236 -6.353 -22.834 1.00 91.06 228 PHE A CA 1
ATOM 1796 C C . PHE A 1 228 ? 18.647 -7.829 -22.652 1.00 91.06 228 PHE A C 1
ATOM 1798 O O . PHE A 1 228 ? 17.954 -8.604 -21.989 1.00 91.06 228 PHE A O 1
ATOM 1805 N N . THR A 1 229 ? 19.763 -8.254 -23.254 1.00 91.31 229 THR A N 1
ATOM 1806 C CA . THR A 1 229 ? 20.370 -9.575 -22.991 1.00 91.31 229 THR A CA 1
ATOM 1807 C C . THR A 1 229 ? 21.234 -9.585 -21.730 1.00 91.31 229 THR A C 1
ATOM 1809 O O . THR A 1 229 ? 21.587 -10.658 -21.232 1.00 91.31 229 THR A O 1
ATOM 1812 N N . GLN A 1 230 ? 21.591 -8.403 -21.219 1.00 91.31 230 GLN A N 1
ATOM 1813 C CA . GLN A 1 230 ? 22.334 -8.257 -19.974 1.00 91.31 230 GLN A CA 1
ATOM 1814 C C . GLN A 1 230 ? 21.393 -8.463 -18.787 1.00 91.31 230 GLN A C 1
ATOM 1816 O O . GLN A 1 230 ? 20.309 -7.884 -18.745 1.00 91.31 230 GLN A O 1
ATOM 1821 N N . ILE A 1 231 ? 21.812 -9.295 -17.835 1.00 89.38 231 ILE A N 1
ATOM 1822 C CA . ILE A 1 231 ? 21.076 -9.580 -16.602 1.00 89.38 231 ILE A CA 1
ATOM 1823 C C . ILE A 1 231 ? 22.006 -9.381 -15.397 1.00 89.38 231 ILE A C 1
ATOM 1825 O O . ILE A 1 231 ? 23.155 -9.831 -15.462 1.00 89.38 231 ILE A O 1
ATOM 1829 N N . PRO A 1 232 ? 21.531 -8.737 -14.318 1.00 90.00 232 PRO A N 1
ATOM 1830 C CA . PRO A 1 232 ? 20.341 -7.872 -14.273 1.00 90.00 232 PRO A CA 1
ATOM 1831 C C . PRO A 1 232 ? 20.504 -6.616 -15.171 1.00 90.00 232 PRO A C 1
ATOM 1833 O O . PRO A 1 232 ? 21.636 -6.247 -15.490 1.00 90.00 232 PRO A O 1
ATOM 1836 N N . PRO A 1 233 ? 19.413 -5.946 -15.603 1.00 93.25 233 PRO A N 1
ATOM 1837 C CA . PRO A 1 233 ? 18.014 -6.181 -15.232 1.00 93.25 233 PRO A CA 1
ATOM 1838 C C . PRO A 1 233 ? 17.174 -6.877 -16.322 1.00 93.25 233 PRO A C 1
ATOM 1840 O O . PRO A 1 233 ? 15.953 -6.947 -16.194 1.00 93.25 233 PRO A O 1
ATOM 1843 N N . GLY A 1 234 ? 17.782 -7.316 -17.429 1.00 92.19 234 GLY A N 1
ATOM 1844 C CA . GLY A 1 234 ? 17.099 -8.059 -18.486 1.00 92.19 234 GLY A CA 1
ATOM 1845 C C . GLY A 1 234 ? 15.841 -7.369 -19.013 1.00 92.19 234 GLY A C 1
ATOM 1846 O O . GLY A 1 234 ? 15.820 -6.174 -19.324 1.00 92.19 234 GLY A O 1
ATOM 1847 N N . MET A 1 235 ? 14.768 -8.146 -19.105 1.00 89.69 235 MET A N 1
ATOM 1848 C CA . MET A 1 235 ? 13.479 -7.700 -19.618 1.00 89.69 235 MET A CA 1
ATOM 1849 C C . MET A 1 235 ? 12.722 -6.741 -18.686 1.00 89.69 235 MET A C 1
ATOM 1851 O O . MET A 1 235 ? 11.853 -6.012 -19.168 1.00 89.69 235 MET A O 1
ATOM 1855 N N . LEU A 1 236 ? 13.055 -6.684 -17.392 1.00 88.56 236 LEU A N 1
ATOM 1856 C CA . LEU A 1 236 ? 12.414 -5.765 -16.444 1.00 88.56 236 LEU A CA 1
ATOM 1857 C C . LEU A 1 236 ? 12.661 -4.294 -16.813 1.00 88.56 236 LEU A C 1
ATOM 1859 O O . LEU A 1 236 ? 11.758 -3.465 -16.705 1.00 88.56 236 LEU A O 1
ATOM 1863 N N . ALA A 1 237 ? 13.850 -3.964 -17.330 1.00 88.25 237 ALA A N 1
ATOM 1864 C CA . ALA A 1 237 ? 14.124 -2.609 -17.815 1.00 88.25 237 ALA A CA 1
ATOM 1865 C C . ALA A 1 237 ? 13.218 -2.223 -18.989 1.00 88.25 237 ALA A C 1
ATOM 1867 O O . ALA A 1 237 ? 12.740 -1.089 -19.053 1.00 88.25 237 ALA A O 1
ATOM 1868 N N . LEU A 1 238 ? 12.937 -3.161 -19.899 1.00 87.56 238 LEU A N 1
ATOM 1869 C CA . LEU A 1 238 ? 12.012 -2.909 -21.001 1.00 87.56 238 LEU A CA 1
ATOM 1870 C C . LEU A 1 238 ? 10.589 -2.666 -20.479 1.00 87.56 238 LEU A C 1
ATOM 1872 O O . LEU A 1 238 ? 9.927 -1.733 -20.939 1.00 87.56 238 LEU A O 1
ATOM 1876 N N . ASP A 1 239 ? 10.137 -3.461 -19.507 1.00 82.69 239 ASP A N 1
ATOM 1877 C CA . ASP A 1 239 ? 8.822 -3.299 -18.880 1.00 82.69 239 ASP A CA 1
ATOM 1878 C C . ASP A 1 239 ? 8.691 -1.907 -18.225 1.00 82.69 239 ASP A C 1
ATOM 1880 O O . ASP A 1 239 ? 7.715 -1.197 -18.485 1.00 82.69 239 ASP A O 1
ATOM 1884 N N . ASN A 1 240 ? 9.716 -1.453 -17.495 1.00 82.50 240 ASN A N 1
ATOM 1885 C CA . ASN A 1 240 ? 9.766 -0.120 -16.880 1.00 82.50 240 ASN A CA 1
ATOM 1886 C C . ASN A 1 240 ? 9.716 1.016 -17.910 1.00 82.50 240 ASN A C 1
ATOM 1888 O O . ASN A 1 240 ? 8.951 1.972 -17.760 1.00 82.50 240 ASN A O 1
ATOM 1892 N N . MET A 1 241 ? 10.498 0.913 -18.988 1.00 84.12 241 MET A N 1
ATOM 1893 C CA . MET A 1 241 ? 10.507 1.916 -20.059 1.00 84.12 241 MET A CA 1
ATOM 1894 C C . MET A 1 241 ? 9.135 2.027 -20.735 1.00 84.12 241 MET A C 1
ATOM 1896 O O . MET A 1 241 ? 8.664 3.128 -21.024 1.00 84.12 241 MET A O 1
ATOM 1900 N N . LEU A 1 242 ? 8.471 0.893 -20.979 1.00 79.75 242 LEU A N 1
ATOM 1901 C CA . LEU A 1 242 ? 7.132 0.853 -21.568 1.00 79.75 242 LEU A CA 1
ATOM 1902 C C . LEU A 1 242 ? 6.069 1.393 -20.623 1.00 79.75 242 LEU A C 1
ATOM 1904 O O . LEU A 1 242 ? 5.159 2.088 -21.078 1.00 79.75 242 LEU A O 1
ATOM 1908 N N . TYR A 1 243 ? 6.177 1.073 -19.336 1.00 77.88 243 TYR A N 1
ATOM 1909 C CA . TYR A 1 243 ? 5.302 1.610 -18.307 1.00 77.88 243 TYR A CA 1
ATOM 1910 C C . TYR A 1 243 ? 5.398 3.138 -18.279 1.00 77.88 243 TYR A C 1
ATOM 1912 O O . TYR A 1 243 ? 4.389 3.821 -18.451 1.00 77.88 243 TYR A O 1
ATOM 1920 N N . PHE A 1 244 ? 6.615 3.684 -18.194 1.00 76.06 244 PHE A N 1
ATOM 1921 C CA . PHE A 1 244 ? 6.841 5.129 -18.199 1.00 76.06 244 PHE A CA 1
ATOM 1922 C C . PHE A 1 244 ? 6.286 5.799 -19.463 1.00 76.06 244 PHE A C 1
ATOM 1924 O O . PHE A 1 244 ? 5.554 6.784 -19.375 1.00 76.06 244 PHE A O 1
ATOM 1931 N N . ALA A 1 245 ? 6.541 5.219 -20.638 1.00 75.00 245 ALA A N 1
ATOM 1932 C CA . ALA A 1 245 ? 6.056 5.759 -21.905 1.00 75.00 245 ALA A CA 1
ATOM 1933 C C . ALA A 1 245 ? 4.520 5.734 -22.051 1.00 75.00 245 ALA A C 1
ATOM 1935 O O . ALA A 1 245 ? 3.974 6.557 -22.784 1.00 75.00 245 ALA A O 1
ATOM 1936 N N . ARG A 1 246 ? 3.820 4.803 -21.382 1.00 76.38 246 ARG A N 1
ATOM 1937 C CA . ARG A 1 246 ? 2.349 4.677 -21.430 1.00 76.38 246 ARG A CA 1
ATOM 1938 C C . ARG A 1 246 ? 1.641 5.506 -20.363 1.00 76.38 246 ARG A C 1
ATOM 1940 O O . ARG A 1 246 ? 0.624 6.117 -20.661 1.00 76.38 246 ARG A O 1
ATOM 1947 N N . HIS A 1 247 ? 2.157 5.504 -19.138 1.00 69.56 247 HIS A N 1
ATOM 1948 C CA . HIS A 1 247 ? 1.491 6.117 -17.985 1.00 69.56 247 HIS A CA 1
ATOM 1949 C C . HIS A 1 247 ? 1.933 7.565 -17.741 1.00 69.56 247 HIS A C 1
ATOM 1951 O O . HIS A 1 247 ? 1.184 8.346 -17.160 1.00 69.56 247 HIS A O 1
ATOM 1957 N N . HIS A 1 248 ? 3.113 7.952 -18.234 1.00 71.06 248 HIS A N 1
ATOM 1958 C CA . HIS A 1 248 ? 3.669 9.300 -18.100 1.00 71.06 248 HIS A CA 1
ATOM 1959 C C . HIS A 1 248 ? 4.160 9.829 -19.457 1.00 71.06 248 HIS A C 1
ATOM 1961 O O . HIS A 1 248 ? 5.275 10.341 -19.585 1.00 71.06 248 HIS A O 1
ATOM 1967 N N . GLN A 1 249 ? 3.313 9.694 -20.483 1.00 76.12 249 GLN A N 1
ATOM 1968 C CA . GLN A 1 249 ? 3.657 9.934 -21.887 1.00 76.12 249 GLN A CA 1
ATOM 1969 C C . GLN A 1 249 ? 4.301 11.309 -22.140 1.00 76.12 249 GLN A C 1
ATOM 1971 O O . GLN A 1 249 ? 5.324 11.380 -22.821 1.00 76.12 249 GLN A O 1
ATOM 1976 N N . ASP A 1 250 ? 3.766 12.387 -21.562 1.00 76.00 250 ASP A N 1
ATOM 1977 C CA . ASP A 1 250 ? 4.303 13.743 -21.752 1.00 76.00 250 ASP A CA 1
ATOM 1978 C C . ASP A 1 250 ? 5.720 13.902 -21.187 1.00 76.00 250 ASP A C 1
ATOM 1980 O O . ASP A 1 250 ? 6.585 14.514 -21.816 1.00 76.00 250 ASP A O 1
ATOM 1984 N N . ALA A 1 251 ? 5.977 13.333 -20.005 1.00 69.94 251 ALA A N 1
ATOM 1985 C CA . ALA A 1 251 ? 7.295 13.357 -19.377 1.00 69.94 251 ALA A CA 1
ATOM 1986 C C . ALA A 1 251 ? 8.296 12.509 -20.173 1.00 69.94 251 ALA A C 1
ATOM 1988 O O . ALA A 1 251 ? 9.420 12.946 -20.415 1.00 69.94 251 ALA A O 1
ATOM 1989 N N . TYR A 1 252 ? 7.866 11.335 -20.639 1.00 76.31 252 TYR A N 1
ATOM 1990 C CA . TYR A 1 252 ? 8.657 10.473 -21.510 1.00 76.31 252 TYR A CA 1
ATOM 1991 C C . TYR A 1 252 ? 9.068 11.182 -22.808 1.00 76.31 252 TYR A C 1
ATOM 1993 O O . TYR A 1 252 ? 10.256 11.232 -23.132 1.00 76.31 252 TYR A O 1
ATOM 2001 N N . ILE A 1 253 ? 8.109 11.781 -23.523 1.00 78.94 253 ILE A N 1
ATOM 2002 C CA . ILE A 1 253 ? 8.369 12.514 -24.769 1.00 78.94 253 ILE A CA 1
ATOM 2003 C C . ILE A 1 253 ? 9.350 13.657 -24.517 1.00 78.94 253 ILE A C 1
ATOM 2005 O O . ILE A 1 253 ? 10.322 13.798 -25.258 1.00 78.94 253 ILE A O 1
ATOM 2009 N N . ARG A 1 254 ? 9.127 14.441 -23.457 1.00 79.38 254 ARG A N 1
ATOM 2010 C CA . ARG A 1 254 ? 9.992 15.565 -23.091 1.00 79.38 254 ARG A CA 1
ATOM 2011 C C . ARG A 1 254 ? 11.435 15.120 -22.865 1.00 79.38 254 ARG A C 1
ATOM 2013 O O . ARG A 1 254 ? 12.327 15.635 -23.529 1.00 79.38 254 ARG A O 1
ATOM 2020 N N . ILE A 1 255 ? 11.654 14.120 -22.008 1.00 77.06 255 ILE A N 1
ATOM 2021 C CA . ILE A 1 255 ? 12.995 13.603 -21.690 1.00 77.06 255 ILE A CA 1
ATOM 2022 C C . ILE A 1 255 ? 13.704 13.107 -22.953 1.00 77.06 255 ILE A C 1
ATOM 2024 O O . ILE A 1 255 ? 14.873 13.426 -23.176 1.00 77.06 255 ILE A O 1
ATOM 2028 N N . VAL A 1 256 ? 13.010 12.344 -23.799 1.00 80.12 256 VAL A N 1
ATOM 2029 C CA . VAL A 1 256 ? 13.606 11.793 -25.020 1.00 80.12 256 VAL A CA 1
ATOM 2030 C C . VAL A 1 256 ? 13.936 12.896 -26.030 1.00 80.12 256 VAL A C 1
ATOM 2032 O O . VAL A 1 256 ? 15.021 12.888 -26.611 1.00 80.12 256 VAL A O 1
ATOM 2035 N N . LEU A 1 257 ? 13.042 13.862 -26.248 1.00 82.50 257 LEU A N 1
ATOM 2036 C CA . LEU A 1 257 ? 13.267 14.947 -27.208 1.00 82.50 257 LEU A CA 1
ATOM 2037 C C . LEU A 1 257 ? 14.361 15.917 -26.750 1.00 82.50 257 LEU A C 1
ATOM 2039 O O . LEU A 1 257 ? 15.216 16.283 -27.560 1.00 82.50 257 LEU A O 1
ATOM 2043 N N . GLU A 1 258 ? 14.379 16.280 -25.466 1.00 81.06 258 GLU A N 1
ATOM 2044 C CA . GLU A 1 258 ? 15.396 17.163 -24.886 1.00 81.06 258 GLU A CA 1
ATOM 2045 C C . GLU A 1 258 ? 16.800 16.567 -24.979 1.00 81.06 258 GLU A C 1
ATOM 2047 O O . GLU A 1 258 ? 17.751 17.298 -25.241 1.00 81.06 258 GLU A O 1
ATOM 2052 N N . ASN A 1 259 ? 16.943 15.251 -24.796 1.00 76.44 259 ASN A N 1
ATOM 2053 C CA . ASN A 1 259 ? 18.247 14.591 -24.858 1.00 76.44 259 ASN A CA 1
ATOM 2054 C C . ASN A 1 259 ? 18.645 14.196 -26.284 1.00 76.44 259 ASN A C 1
ATOM 2056 O O . ASN A 1 259 ? 19.812 14.296 -26.629 1.00 76.44 259 ASN A O 1
ATOM 2060 N N . SER A 1 260 ? 17.694 13.834 -27.150 1.00 77.81 260 SER A N 1
ATOM 2061 C CA . SER A 1 260 ? 17.988 13.471 -28.550 1.00 77.81 260 SER A CA 1
ATOM 2062 C C . SER A 1 260 ? 18.352 14.649 -29.461 1.00 77.81 260 SER A C 1
ATOM 2064 O O . SER A 1 260 ? 18.817 14.431 -30.587 1.00 77.81 260 SER A O 1
ATOM 2066 N N . SER A 1 261 ? 18.087 15.875 -29.004 1.00 71.25 261 SER A N 1
ATOM 2067 C CA . SER A 1 261 ? 18.387 17.123 -29.716 1.00 71.25 261 SER A CA 1
ATOM 2068 C C . SER A 1 261 ? 19.653 17.813 -29.198 1.00 71.25 261 SER A C 1
ATOM 2070 O O . SER A 1 261 ? 20.060 18.825 -29.765 1.00 71.25 261 SER A O 1
ATOM 2072 N N . ARG A 1 262 ? 20.267 17.298 -28.123 1.00 74.00 262 ARG A N 1
ATOM 2073 C CA . ARG A 1 262 ? 21.542 17.800 -27.602 1.00 74.00 262 ARG A CA 1
ATOM 2074 C C . ARG A 1 262 ? 22.686 17.241 -28.440 1.00 74.00 262 ARG A C 1
ATOM 2076 O O . ARG A 1 262 ? 22.719 16.058 -28.745 1.00 74.00 262 ARG A O 1
ATOM 2083 N N . GLU A 1 263 ? 23.620 18.109 -28.808 1.00 70.44 263 GLU A N 1
ATOM 2084 C CA . GLU A 1 263 ? 24.854 17.734 -29.517 1.00 70.44 263 GLU A CA 1
ATOM 2085 C C . GLU A 1 263 ? 26.097 17.877 -28.619 1.00 70.44 263 GLU A C 1
ATOM 2087 O O . GLU A 1 263 ? 27.228 17.661 -29.059 1.00 70.44 263 GLU A O 1
ATOM 2092 N N . ASP A 1 264 ? 25.900 18.260 -27.354 1.00 76.88 264 ASP A N 1
ATOM 2093 C CA . ASP A 1 264 ? 26.968 18.405 -26.371 1.00 76.88 264 ASP A CA 1
ATOM 2094 C C . ASP A 1 264 ? 27.241 17.099 -25.604 1.00 76.88 264 ASP A C 1
ATOM 2096 O O . ASP A 1 264 ? 26.517 16.110 -25.695 1.00 76.88 264 ASP A O 1
ATOM 2100 N N . LYS A 1 265 ? 28.323 17.088 -24.819 1.00 73.06 265 LYS A N 1
ATOM 2101 C CA . LYS A 1 265 ? 28.733 15.919 -24.023 1.00 73.06 265 LYS A CA 1
ATOM 2102 C C . LYS A 1 265 ? 27.839 15.653 -22.799 1.00 73.06 265 LYS A C 1
ATOM 2104 O O . LYS A 1 2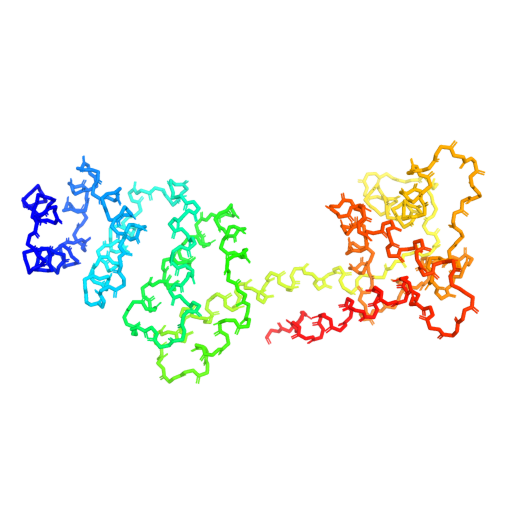65 ? 28.158 14.750 -22.032 1.00 73.06 265 LYS A O 1
ATOM 2109 N N . HIS A 1 266 ? 26.779 16.436 -22.587 1.00 75.94 266 HIS A N 1
ATOM 2110 C CA . HIS A 1 266 ? 25.889 16.329 -21.428 1.00 75.94 266 HIS A CA 1
ATOM 2111 C C . HIS A 1 266 ? 24.549 15.663 -21.776 1.00 75.94 266 HIS A C 1
ATOM 2113 O O . HIS A 1 266 ? 23.616 15.720 -20.973 1.00 75.94 266 HIS A O 1
ATOM 2119 N N . GLU A 1 267 ? 24.422 15.044 -22.954 1.00 76.50 267 GLU A N 1
ATOM 2120 C CA . GLU A 1 267 ? 23.250 14.233 -23.282 1.00 76.50 267 GLU A CA 1
ATOM 2121 C C . GLU A 1 267 ? 23.095 13.052 -22.306 1.00 76.50 267 GLU A C 1
ATOM 2123 O O . GLU A 1 267 ? 24.052 12.343 -21.989 1.00 76.50 267 GLU A O 1
ATOM 2128 N N . CYS A 1 268 ? 21.870 12.826 -21.822 1.00 78.56 268 CYS A N 1
ATOM 2129 C CA . CYS A 1 268 ? 21.529 11.648 -21.034 1.00 78.56 268 CYS A CA 1
ATOM 2130 C C . CYS A 1 268 ? 20.894 10.588 -21.954 1.00 78.56 268 CYS A C 1
ATOM 2132 O O . CYS A 1 268 ? 19.761 10.772 -22.415 1.00 78.56 268 CYS A O 1
ATOM 2134 N N . PRO A 1 269 ? 21.587 9.471 -22.247 1.00 85.19 269 PRO A N 1
ATOM 2135 C CA . PRO A 1 269 ? 21.087 8.454 -23.164 1.00 85.19 269 PRO A CA 1
ATOM 2136 C C . PRO A 1 269 ? 19.958 7.642 -22.517 1.00 85.19 269 PRO A C 1
ATOM 2138 O O . PRO A 1 269 ? 20.219 6.708 -21.763 1.00 85.19 269 PRO A O 1
ATOM 2141 N N . PHE A 1 270 ? 18.701 7.961 -22.846 1.00 84.81 270 PHE A N 1
ATOM 2142 C CA . PHE A 1 270 ? 17.513 7.357 -22.222 1.00 84.81 270 PHE A CA 1
ATOM 2143 C C . PHE A 1 270 ? 17.570 5.821 -22.117 1.00 84.81 270 PHE A C 1
ATOM 2145 O O . PHE A 1 270 ? 17.334 5.286 -21.035 1.00 84.81 270 PHE A O 1
ATOM 2152 N N . GLY A 1 271 ? 17.915 5.112 -23.199 1.00 85.25 271 GLY A N 1
ATOM 2153 C CA . GLY A 1 271 ? 18.010 3.647 -23.215 1.00 85.25 271 GLY A CA 1
ATOM 2154 C C . GLY A 1 271 ? 19.004 3.092 -22.193 1.00 85.25 271 GLY A C 1
ATOM 2155 O O . GLY A 1 271 ? 18.622 2.309 -21.326 1.00 85.25 271 GLY A O 1
ATOM 2156 N N . ARG A 1 272 ? 20.264 3.539 -22.250 1.00 86.75 272 ARG A N 1
ATOM 2157 C CA . ARG A 1 272 ? 21.306 3.128 -21.293 1.00 86.75 272 ARG A CA 1
ATOM 2158 C C . ARG A 1 272 ? 20.964 3.530 -19.860 1.00 86.75 272 ARG A C 1
ATOM 2160 O O . ARG A 1 272 ? 21.060 2.694 -18.969 1.00 86.75 272 ARG A O 1
ATOM 2167 N N . SER A 1 273 ? 20.529 4.771 -19.649 1.00 84.62 273 SER A N 1
ATOM 2168 C CA . SER A 1 273 ? 20.185 5.273 -18.316 1.00 84.62 273 SER A CA 1
ATOM 2169 C C . SER A 1 273 ? 19.025 4.497 -17.693 1.00 84.62 273 SER A C 1
ATOM 2171 O O . SER A 1 273 ? 19.062 4.216 -16.504 1.00 84.62 273 SER A O 1
ATOM 2173 N N . SER A 1 274 ? 18.019 4.102 -18.480 1.00 84.31 274 SER A N 1
ATOM 2174 C CA . SER A 1 274 ? 16.871 3.331 -17.977 1.00 84.31 274 SER A CA 1
ATOM 2175 C C . SER A 1 274 ? 17.249 1.903 -17.576 1.00 84.31 274 SER A C 1
ATOM 2177 O O . SER A 1 274 ? 16.746 1.394 -16.572 1.00 84.31 274 SER A O 1
ATOM 2179 N N . ILE A 1 275 ? 18.136 1.260 -18.343 1.00 87.19 275 ILE A N 1
ATOM 2180 C CA . ILE A 1 275 ? 18.655 -0.077 -18.022 1.00 87.19 275 ILE A CA 1
ATOM 2181 C C . ILE A 1 275 ? 19.483 -0.010 -16.735 1.00 87.19 275 ILE A C 1
ATOM 2183 O O . ILE A 1 275 ? 19.210 -0.758 -15.799 1.00 87.19 275 ILE A O 1
ATOM 2187 N N . GLU A 1 276 ? 20.427 0.927 -16.645 1.00 86.38 276 GLU A N 1
ATOM 2188 C CA . GLU A 1 276 ? 21.281 1.058 -15.460 1.00 86.38 276 GLU A CA 1
ATOM 2189 C C . GLU A 1 276 ? 20.479 1.453 -14.214 1.00 86.38 276 GLU A C 1
ATOM 2191 O O . GLU A 1 276 ? 20.669 0.876 -13.147 1.00 86.38 276 GLU A O 1
ATOM 2196 N N . LEU A 1 277 ? 19.516 2.372 -14.349 1.00 79.31 277 LEU A N 1
ATOM 2197 C CA . LEU A 1 277 ? 18.622 2.747 -13.254 1.00 79.31 277 LEU A CA 1
ATOM 2198 C C . LEU A 1 277 ? 17.810 1.549 -12.759 1.00 79.31 277 LEU A C 1
ATOM 2200 O O . LEU A 1 277 ? 17.685 1.355 -11.556 1.00 79.31 277 LEU A O 1
ATOM 2204 N N . THR A 1 278 ? 17.270 0.732 -13.669 1.00 85.06 278 THR A N 1
ATOM 2205 C CA . THR A 1 278 ? 16.508 -0.459 -13.269 1.00 85.06 278 THR A CA 1
ATOM 2206 C C . THR A 1 278 ? 17.392 -1.437 -12.501 1.00 85.06 278 THR A C 1
ATOM 2208 O O . THR A 1 278 ? 16.973 -1.941 -11.466 1.00 85.06 278 THR A O 1
ATOM 2211 N N . LYS A 1 279 ? 18.629 -1.662 -12.957 1.00 89.00 279 LYS A N 1
ATOM 2212 C CA . LYS A 1 279 ? 19.600 -2.498 -12.245 1.00 89.00 279 LYS A CA 1
ATOM 2213 C C . LYS A 1 279 ? 19.911 -1.954 -10.848 1.00 89.00 279 LYS A C 1
ATOM 2215 O O . LYS A 1 279 ? 19.800 -2.692 -9.877 1.00 89.00 279 LYS A O 1
ATOM 2220 N N . MET A 1 280 ? 20.229 -0.664 -10.748 1.00 83.12 280 MET A N 1
ATOM 2221 C CA . MET A 1 280 ? 20.517 0.003 -9.477 1.00 83.12 280 MET A CA 1
ATOM 2222 C C . MET A 1 280 ? 19.335 -0.092 -8.504 1.00 83.12 280 MET A C 1
ATOM 2224 O O . MET A 1 280 ? 19.533 -0.323 -7.312 1.00 83.12 280 MET A O 1
ATOM 2228 N N . LEU A 1 281 ? 18.101 0.055 -8.998 1.00 76.75 281 LEU A N 1
ATOM 2229 C CA . LEU A 1 281 ? 16.894 -0.130 -8.192 1.00 76.75 281 LEU A CA 1
ATOM 2230 C C . LEU A 1 281 ? 16.747 -1.579 -7.723 1.00 76.75 281 LEU A C 1
ATOM 2232 O O . LEU A 1 281 ? 16.461 -1.785 -6.551 1.00 76.75 281 LEU A O 1
ATOM 2236 N N . CYS A 1 282 ? 16.980 -2.573 -8.584 1.00 83.31 282 CYS A N 1
ATOM 2237 C CA . CYS A 1 282 ? 16.949 -3.982 -8.185 1.00 83.31 282 CYS A CA 1
ATOM 2238 C C . CYS A 1 282 ? 17.975 -4.301 -7.090 1.00 83.31 282 CYS A C 1
ATOM 2240 O O . CYS A 1 282 ? 17.631 -4.978 -6.128 1.00 83.31 282 CYS A O 1
ATOM 2242 N N . GLU A 1 283 ? 19.198 -3.776 -7.201 1.00 85.50 283 GLU A N 1
ATOM 2243 C CA . GLU A 1 283 ? 20.251 -3.928 -6.187 1.00 85.50 283 GLU A CA 1
ATOM 2244 C C . GLU A 1 283 ? 19.877 -3.224 -4.873 1.00 85.50 283 GLU A C 1
ATOM 2246 O O . GLU A 1 283 ? 20.004 -3.795 -3.793 1.00 85.50 283 GLU A O 1
ATOM 2251 N N . THR A 1 284 ? 19.353 -1.998 -4.959 1.00 75.25 284 THR A N 1
ATOM 2252 C CA . THR A 1 284 ? 18.941 -1.206 -3.786 1.00 75.25 284 THR A CA 1
ATOM 2253 C C . THR A 1 284 ? 17.762 -1.847 -3.055 1.00 75.25 284 THR A C 1
ATOM 2255 O O . THR A 1 284 ? 17.709 -1.835 -1.827 1.00 75.25 284 THR A O 1
ATOM 2258 N N . LEU A 1 285 ? 16.814 -2.405 -3.810 1.00 73.75 285 LEU A N 1
ATOM 2259 C CA . LEU A 1 285 ? 15.612 -3.062 -3.296 1.00 73.75 285 LEU A CA 1
ATOM 2260 C C . LEU A 1 285 ? 15.825 -4.551 -2.995 1.00 73.75 285 LEU A C 1
ATOM 2262 O O . LEU A 1 285 ? 14.888 -5.191 -2.524 1.00 73.75 285 LEU A O 1
ATOM 2266 N N . LYS A 1 286 ? 17.026 -5.089 -3.252 1.00 76.56 286 LYS A N 1
ATOM 2267 C CA . LYS A 1 286 ? 17.393 -6.493 -3.013 1.00 76.56 286 LYS A CA 1
ATOM 2268 C C . LYS A 1 286 ? 16.442 -7.498 -3.677 1.00 76.56 286 LYS A C 1
ATOM 2270 O O . LYS A 1 286 ? 16.044 -8.496 -3.082 1.00 76.56 286 LYS A O 1
ATOM 2275 N N . VAL A 1 287 ? 16.061 -7.221 -4.923 1.00 76.69 287 VAL A N 1
ATOM 2276 C CA . VAL A 1 287 ? 15.204 -8.108 -5.727 1.00 76.69 287 VAL A CA 1
ATOM 2277 C C . VAL A 1 287 ? 15.887 -9.471 -5.907 1.00 76.69 287 VAL A C 1
ATOM 2279 O O . VAL A 1 287 ? 16.988 -9.534 -6.449 1.00 76.69 287 VAL A O 1
ATOM 2282 N N . GLY A 1 288 ? 15.214 -10.550 -5.508 1.00 69.50 288 GLY A N 1
ATOM 2283 C CA . GLY A 1 288 ? 15.704 -11.932 -5.584 1.00 69.50 288 GLY A CA 1
ATOM 2284 C C . GLY A 1 288 ? 16.472 -12.411 -4.345 1.00 69.50 288 GLY A C 1
ATOM 2285 O O . GLY A 1 288 ? 16.936 -13.549 -4.324 1.00 69.50 288 GLY A O 1
ATOM 2286 N N . GLU A 1 289 ? 16.615 -11.584 -3.303 1.00 70.12 289 GLU A N 1
ATOM 2287 C CA . GLU A 1 289 ? 17.173 -12.023 -2.017 1.00 70.12 289 GLU A CA 1
ATOM 2288 C C . GLU A 1 289 ? 16.057 -12.580 -1.105 1.00 70.12 289 GLU A C 1
ATOM 2290 O O . GLU A 1 289 ? 14.939 -12.054 -1.073 1.00 70.12 289 GLU A O 1
ATOM 2295 N N . LEU A 1 290 ? 16.361 -13.661 -0.376 1.00 52.75 290 LEU A N 1
ATOM 2296 C CA . LEU A 1 290 ? 15.528 -14.262 0.678 1.00 52.75 290 LEU A CA 1
ATOM 2297 C C . LEU A 1 290 ? 16.231 -14.146 2.031 1.00 52.75 290 LEU A C 1
ATOM 2299 O O . LEU A 1 290 ? 17.461 -14.387 2.068 1.00 52.75 290 LEU A O 1
#

Sequence (290 aa):
MAAQLHERIQSSSMDAKLEALKDLANSSRDITFAQEFINLDGISLLTQMVESGTDFGDLLSFTLTAFVELMDHGIVSWDTFSVAFIKKIAGYVSKSAMDMAVLQRSLAILESMVLNSQDLYQKVAQEITIGQLIPHLQGTDQDIQTYTIALYVLQVLTFNLLEDRMMTKMDPQDQPNNSGSIEKRKSMYTRDYKKLGFIVSHSHTHKQPRLGFKKLGFLNHVNPAMDFTQIPPGMLALDNMLYFARHHQDAYIRIVLENSSREDKHECPFGRSSIELTKMLCETLKVGEL

pLDDT: mean 78.16, std 15.14, range [41.38, 97.88]

Mean predicted aligned error: 14.01 Å